Protein AF-A0AA41YPP2-F1 (afdb_monomer)

pLDDT: mean 88.11, std 13.86, range [41.62, 98.31]

Structure (mmCIF, N/CA/C/O backbone):
data_AF-A0AA41YPP2-F1
#
_entry.id   AF-A0AA41YPP2-F1
#
loop_
_atom_site.group_PDB
_atom_site.id
_atom_site.type_symbol
_atom_site.label_atom_id
_atom_site.label_alt_id
_atom_site.label_comp_id
_atom_site.label_asym_id
_atom_site.label_entity_id
_atom_site.label_seq_id
_atom_site.pdbx_PDB_ins_code
_atom_site.Cartn_x
_atom_site.Cartn_y
_atom_site.Cartn_z
_atom_site.occupancy
_atom_site.B_iso_or_equiv
_atom_site.auth_seq_id
_atom_site.auth_comp_id
_atom_site.auth_asym_id
_atom_site.auth_atom_id
_atom_site.pdbx_PDB_model_num
ATOM 1 N N . MET A 1 1 ? -5.753 -12.051 4.904 1.00 88.88 1 MET A N 1
ATOM 2 C CA . MET A 1 1 ? -4.307 -12.370 5.002 1.00 88.88 1 MET A CA 1
ATOM 3 C C . MET A 1 1 ? -3.398 -11.252 4.480 1.00 88.88 1 MET A C 1
ATOM 5 O O . MET A 1 1 ? -2.661 -10.711 5.286 1.00 88.88 1 MET A O 1
ATOM 9 N N . LEU A 1 2 ? -3.425 -10.863 3.193 1.00 94.50 2 LEU A N 1
ATOM 10 C CA . LEU A 1 2 ? -2.488 -9.840 2.672 1.00 94.50 2 LEU A CA 1
ATOM 11 C C . LEU A 1 2 ? -2.642 -8.467 3.344 1.00 94.50 2 LEU A C 1
ATOM 13 O O . LEU A 1 2 ? -1.652 -7.888 3.772 1.00 94.50 2 LEU A O 1
ATOM 17 N N . VAL A 1 3 ? -3.882 -7.999 3.510 1.00 96.06 3 VAL A N 1
ATOM 18 C CA . VAL A 1 3 ? -4.200 -6.743 4.215 1.00 96.06 3 VAL A CA 1
ATOM 19 C C . VAL A 1 3 ? -3.686 -6.763 5.658 1.00 96.06 3 VAL A C 1
ATOM 21 O O . VAL A 1 3 ? -3.074 -5.810 6.120 1.00 96.06 3 VAL A O 1
ATOM 24 N N . GLN A 1 4 ? -3.841 -7.890 6.354 1.00 97.31 4 GLN A N 1
ATOM 25 C CA . GLN A 1 4 ? -3.339 -8.058 7.722 1.00 97.31 4 GLN A CA 1
ATOM 26 C C . GLN A 1 4 ? -1.805 -7.987 7.765 1.00 97.31 4 GLN A C 1
ATOM 28 O O . GLN A 1 4 ? -1.240 -7.348 8.648 1.00 97.31 4 GLN A O 1
ATOM 33 N N . SER A 1 5 ? -1.121 -8.606 6.798 1.00 97.19 5 SER A N 1
ATOM 34 C CA . SER A 1 5 ? 0.338 -8.515 6.672 1.00 97.19 5 SER A CA 1
ATOM 35 C C . SER A 1 5 ? 0.819 -7.114 6.287 1.00 97.19 5 SER A C 1
ATOM 37 O O . SER A 1 5 ? 1.883 -6.710 6.752 1.00 97.19 5 SER A O 1
ATOM 39 N N . PHE A 1 6 ? 0.043 -6.353 5.508 1.00 97.25 6 PHE A N 1
ATOM 40 C CA . PHE A 1 6 ? 0.304 -4.932 5.262 1.00 97.25 6 PHE A CA 1
ATOM 41 C C . PHE A 1 6 ? 0.252 -4.134 6.569 1.00 97.25 6 PHE A C 1
ATOM 43 O O . PHE A 1 6 ? 1.227 -3.470 6.913 1.00 97.25 6 PHE A O 1
ATOM 50 N N . TRP A 1 7 ? -0.819 -4.273 7.356 1.00 97.81 7 TRP A N 1
ATOM 51 C CA . TRP A 1 7 ? -0.939 -3.576 8.640 1.00 97.81 7 TRP A CA 1
ATOM 52 C C . TRP A 1 7 ? 0.197 -3.936 9.605 1.00 97.81 7 TRP A C 1
ATOM 54 O O . TRP A 1 7 ? 0.860 -3.054 10.154 1.00 97.81 7 TRP A O 1
ATOM 64 N N . ARG A 1 8 ? 0.532 -5.225 9.719 1.00 97.31 8 ARG A N 1
ATOM 65 C CA . ARG A 1 8 ? 1.661 -5.700 10.542 1.00 97.31 8 ARG A CA 1
ATOM 66 C C . ARG A 1 8 ? 3.039 -5.243 10.043 1.00 97.31 8 ARG A C 1
ATOM 68 O O . ARG A 1 8 ? 4.026 -5.464 10.736 1.00 97.31 8 ARG A O 1
ATOM 75 N N . GLY A 1 9 ? 3.128 -4.616 8.867 1.00 95.81 9 GLY A N 1
ATOM 76 C CA . GLY A 1 9 ? 4.395 -4.206 8.257 1.00 95.81 9 GLY A CA 1
ATOM 77 C C . GLY A 1 9 ? 5.234 -5.381 7.743 1.00 95.81 9 GLY A C 1
ATOM 78 O O . GLY A 1 9 ? 6.426 -5.229 7.503 1.00 95.81 9 GLY A O 1
ATOM 79 N N . GLU A 1 10 ? 4.628 -6.559 7.586 1.00 96.25 10 GLU A N 1
ATOM 80 C CA . GLU A 1 10 ? 5.281 -7.751 7.035 1.00 96.25 10 GLU A CA 1
ATOM 81 C C . GLU A 1 10 ? 5.316 -7.717 5.503 1.00 96.25 10 GLU A C 1
ATOM 83 O O . GLU A 1 10 ? 6.204 -8.305 4.886 1.00 96.25 10 GLU A O 1
ATOM 88 N N . LEU A 1 11 ? 4.326 -7.057 4.894 1.00 95.50 11 LEU A N 1
ATOM 89 C CA . LEU A 1 11 ? 4.221 -6.851 3.457 1.00 95.50 11 LEU A CA 1
ATOM 90 C C . LEU A 1 11 ? 4.341 -5.359 3.150 1.00 95.50 11 LEU A C 1
ATOM 92 O O . LEU A 1 11 ? 3.479 -4.570 3.533 1.00 95.50 11 LEU A O 1
ATOM 96 N N . VAL A 1 12 ? 5.391 -4.987 2.421 1.00 93.19 12 VAL A N 1
ATOM 97 C CA . VAL A 1 12 ? 5.562 -3.618 1.928 1.00 93.19 12 VAL A CA 1
ATOM 98 C C . VAL A 1 12 ? 4.592 -3.393 0.770 1.00 93.19 12 VAL A C 1
ATOM 100 O O . VAL A 1 12 ? 4.654 -4.087 -0.243 1.00 93.19 12 VAL A O 1
ATOM 103 N N . ALA A 1 13 ? 3.691 -2.430 0.931 1.00 94.25 13 ALA A N 1
ATOM 104 C CA . ALA A 1 13 ? 2.732 -2.018 -0.085 1.00 94.25 13 ALA A CA 1
ATOM 105 C C . ALA A 1 13 ? 2.562 -0.497 -0.057 1.00 94.25 13 ALA A C 1
ATOM 107 O O . ALA A 1 13 ? 2.830 0.140 0.966 1.00 94.25 13 ALA A O 1
ATOM 108 N N . SER A 1 14 ? 2.116 0.082 -1.168 1.00 93.38 14 SER A N 1
ATOM 109 C CA . SER A 1 14 ? 1.969 1.527 -1.303 1.00 93.38 14 SER A CA 1
ATOM 110 C C . SER A 1 14 ? 0.672 1.974 -1.948 1.00 93.38 14 SER A C 1
ATOM 112 O O . SER A 1 14 ? 0.201 1.362 -2.903 1.00 93.38 14 SER A O 1
ATOM 114 N N . LEU A 1 15 ? 0.164 3.114 -1.489 1.00 88.56 15 LEU A N 1
ATOM 115 C CA . LEU A 1 15 ? -0.904 3.854 -2.143 1.00 88.56 15 LEU A CA 1
ATOM 116 C C . LEU A 1 15 ? -0.290 4.746 -3.224 1.00 88.56 15 LEU A C 1
ATOM 118 O O . LEU A 1 15 ? 0.413 5.717 -2.942 1.00 88.56 15 LEU A O 1
ATOM 122 N N . GLY A 1 16 ? -0.516 4.385 -4.486 1.00 83.94 16 GLY A N 1
ATOM 123 C CA . GLY A 1 16 ? 0.082 5.069 -5.632 1.00 83.94 16 GLY A CA 1
ATOM 124 C C . GLY A 1 16 ? 1.528 4.646 -5.915 1.00 83.94 16 GLY A C 1
ATOM 125 O O . GLY A 1 16 ? 1.953 3.544 -5.576 1.00 83.94 16 GLY A O 1
ATOM 126 N N . ASN A 1 17 ? 2.281 5.503 -6.616 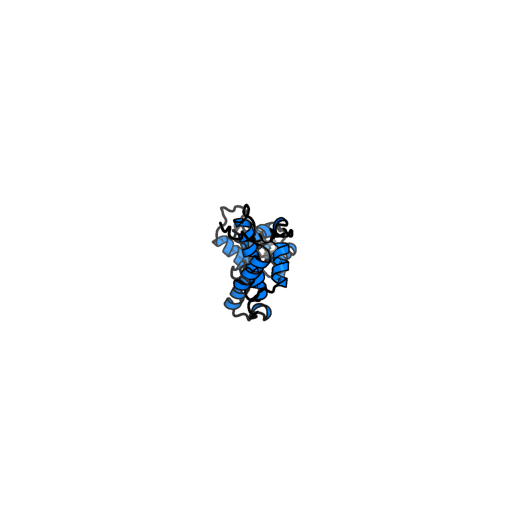1.00 77.31 17 ASN A N 1
ATOM 127 C CA . ASN A 1 17 ? 3.577 5.138 -7.196 1.00 77.31 17 ASN A CA 1
ATOM 128 C C . ASN A 1 17 ? 4.645 4.838 -6.114 1.00 77.31 17 ASN A C 1
ATOM 130 O O . ASN A 1 17 ? 5.079 5.769 -5.429 1.00 77.31 17 ASN A O 1
ATOM 134 N N . PRO A 1 18 ? 5.167 3.595 -6.030 1.00 75.38 18 PRO A N 1
ATOM 135 C CA . PRO A 1 18 ? 6.171 3.199 -5.037 1.00 75.38 18 PRO A CA 1
ATOM 136 C C . PRO A 1 18 ? 7.450 4.051 -5.065 1.00 75.38 18 PRO A C 1
ATOM 138 O O . PRO A 1 18 ? 8.103 4.238 -4.044 1.00 75.38 18 PRO A O 1
ATOM 141 N N . ALA A 1 19 ? 7.817 4.593 -6.233 1.00 68.38 19 ALA A N 1
ATOM 142 C CA . ALA A 1 19 ? 9.072 5.323 -6.427 1.00 68.38 19 ALA A CA 1
ATOM 143 C C . ALA A 1 19 ? 9.085 6.736 -5.816 1.00 68.38 19 ALA A C 1
ATOM 145 O O . ALA A 1 19 ? 10.139 7.368 -5.759 1.00 68.38 19 ALA A O 1
ATOM 146 N N . THR A 1 20 ? 7.930 7.263 -5.402 1.00 66.19 20 THR A N 1
ATOM 147 C CA . THR A 1 20 ? 7.785 8.665 -4.967 1.00 66.19 20 THR A CA 1
ATOM 148 C C . THR A 1 20 ? 7.503 8.824 -3.477 1.00 66.19 20 THR A C 1
ATOM 150 O O . THR A 1 20 ? 7.239 9.930 -3.009 1.00 66.19 20 THR A O 1
ATOM 153 N N . ILE A 1 21 ? 7.545 7.734 -2.718 1.00 72.75 21 ILE A N 1
ATOM 154 C CA . ILE A 1 21 ? 6.958 7.693 -1.385 1.00 72.75 21 ILE A CA 1
ATOM 155 C C . ILE A 1 21 ? 8.006 7.928 -0.301 1.00 72.75 21 ILE A C 1
ATOM 157 O O . ILE A 1 21 ? 9.030 7.255 -0.243 1.00 72.75 21 ILE A O 1
ATOM 161 N N . LYS A 1 22 ? 7.722 8.900 0.574 1.00 74.19 22 LYS A N 1
ATOM 162 C CA . LYS A 1 22 ? 8.556 9.260 1.734 1.00 74.19 22 LYS A CA 1
ATOM 163 C C . LYS A 1 22 ? 7.910 8.943 3.088 1.00 74.19 22 LYS A C 1
ATOM 165 O O . LYS A 1 22 ? 8.609 8.977 4.091 1.00 74.19 22 LYS A O 1
ATOM 170 N N . ALA A 1 23 ? 6.603 8.682 3.121 1.00 84.81 23 ALA A N 1
ATOM 171 C CA . ALA A 1 23 ? 5.832 8.476 4.347 1.00 84.81 23 ALA A CA 1
ATOM 172 C C . ALA A 1 23 ? 5.419 7.007 4.514 1.00 84.81 23 ALA A C 1
ATOM 174 O O . ALA A 1 23 ? 5.242 6.298 3.517 1.00 84.81 23 ALA A O 1
ATOM 175 N N . ASP A 1 24 ? 5.229 6.574 5.765 1.00 92.00 24 ASP A N 1
ATOM 176 C CA . ASP A 1 24 ? 4.677 5.253 6.071 1.00 92.00 24 ASP A CA 1
ATOM 177 C C . ASP A 1 24 ? 3.258 5.151 5.496 1.00 92.00 24 ASP A C 1
ATOM 179 O O . ASP A 1 24 ? 2.367 5.945 5.795 1.00 92.00 24 ASP A O 1
ATOM 183 N N . GLN A 1 25 ? 3.057 4.173 4.620 1.00 94.44 25 GLN A N 1
ATOM 184 C CA . GLN A 1 25 ? 1.816 4.005 3.867 1.00 94.44 25 GLN A CA 1
ATOM 185 C C . GLN A 1 25 ? 0.637 3.614 4.755 1.00 94.44 25 GLN A C 1
ATOM 187 O O . GLN A 1 25 ? -0.513 3.862 4.395 1.00 94.44 25 GLN A O 1
ATOM 192 N N . ARG A 1 26 ? 0.914 3.063 5.940 1.00 96.56 26 ARG A N 1
ATOM 193 C CA . ARG A 1 26 ? -0.110 2.724 6.928 1.00 96.56 26 ARG A CA 1
ATOM 194 C C . ARG A 1 26 ? -0.676 3.972 7.594 1.00 96.56 26 ARG A C 1
ATOM 196 O O . ARG A 1 26 ? -1.875 4.010 7.842 1.00 96.56 26 ARG A O 1
ATOM 203 N N . GLU A 1 27 ? 0.142 5.004 7.815 1.00 96.31 27 GLU A N 1
ATOM 204 C CA . GLU A 1 27 ? -0.345 6.294 8.325 1.00 96.31 27 GLU A CA 1
ATOM 205 C C . GLU A 1 27 ? -1.298 6.953 7.327 1.00 96.31 27 GLU A C 1
ATOM 207 O O . GLU A 1 27 ? -2.380 7.389 7.711 1.00 96.31 27 GLU A O 1
ATOM 212 N N . LEU A 1 28 ? -0.939 6.952 6.037 1.00 94.38 28 LEU A N 1
ATOM 213 C CA . LEU A 1 28 ? -1.812 7.471 4.981 1.00 94.38 28 LEU A CA 1
ATOM 214 C C . LEU A 1 28 ? -3.129 6.690 4.904 1.00 94.38 28 LEU A C 1
ATOM 216 O O . LEU A 1 28 ? -4.195 7.291 4.810 1.00 94.38 28 LEU A O 1
ATOM 220 N N . ALA A 1 29 ? -3.068 5.359 4.976 1.00 96.06 29 ALA A N 1
ATOM 221 C CA . ALA A 1 29 ? -4.262 4.524 4.971 1.00 96.06 29 ALA A CA 1
ATOM 222 C C . ALA A 1 29 ? -5.151 4.784 6.204 1.00 96.06 29 ALA A C 1
ATOM 224 O O . ALA A 1 29 ? -6.368 4.858 6.068 1.00 96.06 29 ALA A O 1
ATOM 225 N N . LEU A 1 30 ? -4.565 4.984 7.389 1.00 96.88 30 LEU A N 1
ATOM 226 C CA . LEU A 1 30 ? -5.291 5.376 8.602 1.00 96.88 30 LEU A CA 1
ATOM 227 C C . LEU A 1 30 ? -5.930 6.771 8.480 1.00 96.88 30 LEU A C 1
ATOM 229 O O . LEU A 1 30 ? -7.059 6.971 8.926 1.00 96.88 30 LEU A O 1
ATOM 233 N N . ASP A 1 31 ? -5.249 7.727 7.847 1.00 95.75 31 ASP A N 1
ATOM 234 C CA . ASP A 1 31 ? -5.793 9.067 7.595 1.00 95.75 31 ASP A CA 1
ATOM 235 C C . ASP A 1 31 ? -6.975 9.044 6.618 1.00 95.75 31 ASP A C 1
ATOM 237 O O . ASP A 1 31 ? -7.936 9.793 6.796 1.00 95.75 31 ASP A O 1
ATOM 241 N N . VAL A 1 32 ? -6.938 8.155 5.623 1.00 94.81 32 VAL A N 1
ATOM 242 C CA . VAL A 1 32 ? -8.076 7.897 4.730 1.00 94.81 32 VAL A CA 1
ATOM 243 C C . VAL A 1 32 ? -9.210 7.201 5.485 1.00 94.81 32 VAL A C 1
ATOM 245 O O . VAL A 1 32 ? -10.360 7.603 5.345 1.00 94.81 32 VAL A O 1
ATOM 248 N N . LEU A 1 33 ? -8.905 6.212 6.334 1.00 95.50 33 LEU A N 1
ATOM 249 C CA . LEU A 1 33 ? -9.910 5.475 7.109 1.00 95.50 33 LEU A CA 1
ATOM 250 C C . LEU A 1 33 ? -10.772 6.407 7.971 1.00 95.50 33 LEU A C 1
ATOM 252 O O . LEU A 1 33 ? -11.983 6.226 8.059 1.00 95.50 33 LEU A O 1
ATOM 256 N N . LYS A 1 34 ? -10.165 7.443 8.560 1.00 94.50 34 LYS A N 1
ATOM 257 C CA . LYS A 1 34 ? -10.866 8.457 9.366 1.00 94.50 34 LYS A CA 1
ATOM 258 C C . LYS A 1 34 ? -11.957 9.222 8.619 1.00 94.50 34 LYS A C 1
ATOM 260 O O . LYS A 1 34 ? -12.807 9.825 9.266 1.00 94.50 34 LYS A O 1
ATOM 265 N N . GLN A 1 35 ? -11.925 9.233 7.289 1.00 94.56 35 GLN A N 1
ATOM 266 C CA . GLN A 1 35 ? -12.931 9.913 6.472 1.00 94.56 35 GLN A CA 1
ATOM 267 C C . GLN A 1 35 ? -14.244 9.119 6.381 1.00 94.56 35 GLN A C 1
ATOM 269 O O . GLN A 1 35 ? -15.229 9.648 5.875 1.00 94.56 35 GLN A O 1
ATOM 274 N N . PHE A 1 36 ? -14.274 7.890 6.911 1.00 92.94 36 PHE A N 1
ATOM 275 C CA . PHE A 1 36 ? -15.433 6.999 6.929 1.00 92.94 36 PHE A CA 1
ATOM 276 C C . PHE A 1 36 ? -15.898 6.750 8.379 1.00 92.94 36 PHE A C 1
ATOM 278 O O . PHE A 1 36 ? -15.589 5.702 8.949 1.00 92.94 36 PHE A O 1
ATOM 285 N N . PRO A 1 37 ? -16.602 7.708 9.017 1.00 87.56 37 PRO A N 1
ATOM 286 C CA . PRO A 1 37 ? -17.026 7.582 10.415 1.00 87.56 37 PRO A CA 1
ATOM 287 C C . PRO A 1 37 ? -18.058 6.463 10.641 1.00 87.56 37 PRO A C 1
ATOM 289 O O . PRO A 1 37 ? -18.082 5.869 11.718 1.00 87.56 37 PRO A O 1
ATOM 292 N N . ASP A 1 38 ? -18.854 6.130 9.623 1.00 88.38 38 ASP A N 1
ATOM 293 C CA . ASP A 1 38 ? -19.930 5.130 9.686 1.00 88.38 38 ASP A CA 1
ATOM 294 C C . ASP A 1 38 ? -19.446 3.738 9.263 1.00 88.38 38 ASP A C 1
ATOM 296 O O . ASP A 1 38 ? -20.032 3.050 8.425 1.00 88.38 38 ASP A O 1
ATOM 300 N N . HIS A 1 39 ? -18.308 3.325 9.810 1.00 91.44 39 HIS A N 1
ATOM 301 C CA . HIS A 1 39 ? -17.695 2.061 9.448 1.00 91.44 39 HIS A CA 1
ATOM 302 C C . HIS A 1 39 ? -18.421 0.881 10.130 1.00 91.44 39 HIS A C 1
ATOM 304 O O . HIS A 1 39 ? -18.615 0.911 11.350 1.00 91.44 39 HIS A O 1
ATOM 310 N N . PRO A 1 40 ? -18.801 -0.185 9.393 1.00 91.00 40 PRO A N 1
ATOM 311 C CA . PRO A 1 40 ? -19.672 -1.230 9.936 1.00 91.00 40 PRO A CA 1
ATOM 312 C C . PRO A 1 40 ? -19.016 -2.037 11.062 1.00 91.00 40 PRO A C 1
ATOM 314 O O . PRO A 1 40 ? -19.680 -2.352 12.043 1.00 91.00 40 PRO A O 1
ATOM 317 N N . GLY A 1 41 ? -17.713 -2.328 10.958 1.00 94.25 41 GLY A N 1
ATOM 318 C CA . GLY A 1 41 ? -16.978 -3.090 11.975 1.00 94.25 41 GLY A CA 1
ATOM 319 C C . GLY A 1 41 ? -15.890 -2.324 12.734 1.00 94.25 41 GLY A C 1
ATOM 320 O O . GLY A 1 41 ? -15.145 -2.942 13.490 1.00 94.25 41 GLY A O 1
ATOM 321 N N . LEU A 1 42 ? -15.755 -1.004 12.550 1.00 96.62 42 LEU A N 1
ATOM 322 C CA . LEU A 1 42 ? -14.686 -0.212 13.182 1.00 96.62 42 LEU A CA 1
ATOM 323 C C . LEU A 1 42 ? -15.222 1.078 13.795 1.00 96.62 42 LEU A C 1
ATOM 325 O O . LEU A 1 42 ? -16.193 1.652 13.312 1.00 96.62 42 LEU A O 1
ATOM 329 N N . VAL A 1 43 ? -14.515 1.580 14.804 1.00 96.50 43 VAL A N 1
ATOM 330 C CA . VAL A 1 43 ? -14.685 2.942 15.319 1.00 96.50 43 VAL A CA 1
ATOM 331 C C . VAL A 1 43 ? -13.316 3.587 15.426 1.00 96.50 43 VAL A C 1
ATOM 333 O O . VAL A 1 43 ? -12.456 3.101 16.161 1.00 96.50 43 VAL A O 1
ATOM 336 N N . VAL A 1 44 ? -13.102 4.689 14.705 1.00 96.81 44 VAL A N 1
ATOM 337 C CA . VAL A 1 44 ? -11.841 5.436 14.768 1.00 96.81 44 VAL A CA 1
ATOM 338 C C . VAL A 1 44 ? -11.995 6.635 15.697 1.00 96.81 44 VAL A C 1
ATOM 340 O O . VAL A 1 44 ? -12.853 7.487 15.478 1.00 96.81 44 VAL A O 1
ATOM 343 N N . VAL A 1 45 ? -11.161 6.717 16.734 1.00 97.12 45 VAL A N 1
ATOM 344 C CA . VAL A 1 45 ? -11.242 7.759 17.770 1.00 97.12 45 VAL A CA 1
ATOM 345 C C . VAL A 1 45 ? -9.923 8.503 17.952 1.00 97.12 45 VAL A C 1
ATOM 347 O O . VAL A 1 45 ? -8.843 7.986 17.683 1.00 97.12 45 VAL A O 1
ATOM 350 N N . GLU A 1 46 ? -10.006 9.734 18.456 1.00 96.81 46 GLU A N 1
ATOM 351 C CA . GLU A 1 46 ? -8.830 10.580 18.718 1.00 96.81 46 GLU A CA 1
ATOM 352 C C . GLU A 1 46 ? -8.041 10.146 19.962 1.00 96.81 46 GLU A C 1
ATOM 354 O O . GLU A 1 46 ? -6.860 10.449 20.090 1.00 96.81 46 GLU A O 1
ATOM 359 N N . SER A 1 47 ? -8.691 9.478 20.915 1.00 96.88 47 SER A N 1
ATOM 360 C CA . SER A 1 47 ? -8.093 9.075 22.187 1.00 96.88 47 SER A CA 1
ATOM 361 C C . SER A 1 47 ? -8.895 7.948 22.827 1.00 96.88 47 SER A C 1
ATOM 363 O O . SER A 1 47 ? -10.084 7.791 22.553 1.00 96.88 47 SER A O 1
ATOM 365 N N . GLN A 1 48 ? -8.272 7.214 23.751 1.00 96.25 48 GLN A N 1
ATOM 366 C CA . GLN A 1 48 ? -8.939 6.159 24.522 1.00 96.25 48 GLN A CA 1
ATOM 367 C C . GLN A 1 48 ? -10.183 6.668 25.267 1.00 96.25 48 GLN A C 1
ATOM 369 O O . GLN A 1 48 ? -11.171 5.956 25.370 1.00 96.25 48 GLN A O 1
ATOM 374 N N . SER A 1 49 ? -10.161 7.911 25.755 1.00 96.44 49 SER A N 1
ATOM 375 C CA . SER A 1 49 ? -11.296 8.527 26.458 1.00 96.44 49 SER A CA 1
ATOM 376 C C . SER A 1 49 ? -12.519 8.793 25.577 1.00 96.44 49 SER A C 1
ATOM 378 O O . SER A 1 49 ? -13.594 9.044 26.108 1.00 96.44 49 SER A O 1
ATOM 380 N N . LYS A 1 50 ? -12.358 8.774 24.248 1.00 96.31 50 LYS A N 1
ATOM 381 C CA . LYS A 1 50 ? -13.456 8.902 23.281 1.00 96.31 50 LYS A CA 1
ATOM 382 C C . LYS A 1 50 ? -13.912 7.552 22.726 1.00 96.31 50 LYS A C 1
ATOM 384 O O . LYS A 1 50 ? -14.829 7.532 21.911 1.00 96.31 50 LYS A O 1
ATOM 389 N N . ALA A 1 51 ? -13.253 6.455 23.102 1.00 95.06 51 ALA A N 1
ATOM 390 C CA . ALA A 1 51 ? -13.684 5.123 22.708 1.00 95.06 51 ALA A CA 1
ATOM 391 C C . ALA A 1 51 ? -15.082 4.843 23.281 1.00 95.06 51 ALA A C 1
ATOM 393 O O . ALA A 1 51 ? -15.348 5.242 24.421 1.00 95.06 51 ALA A O 1
ATOM 394 N N . PRO A 1 52 ? -15.965 4.165 22.528 1.00 94.19 52 PRO A N 1
ATOM 395 C CA . PRO A 1 52 ? -17.205 3.671 23.101 1.00 94.19 52 PRO A CA 1
ATOM 396 C C . PRO A 1 52 ? -16.885 2.755 24.295 1.00 94.19 52 PRO A C 1
ATOM 398 O O . PRO A 1 52 ? -15.846 2.080 24.296 1.00 94.19 52 PRO A O 1
ATOM 401 N N . PRO A 1 53 ? -17.732 2.747 25.335 1.00 93.00 53 PRO A N 1
ATOM 402 C CA . PRO A 1 53 ? -17.563 1.826 26.449 1.00 93.00 53 PRO A CA 1
ATOM 403 C C . PRO A 1 53 ? -17.603 0.381 25.940 1.00 93.00 53 PRO A C 1
ATOM 405 O O . PRO A 1 53 ? -18.392 0.041 25.062 1.00 93.00 53 PRO A O 1
ATOM 408 N N . ALA A 1 54 ? -16.743 -0.474 26.497 1.00 91.25 54 ALA A N 1
ATOM 409 C CA . ALA A 1 54 ? -16.674 -1.881 26.097 1.00 91.25 54 ALA A CA 1
ATOM 410 C C . ALA A 1 54 ? -17.960 -2.651 26.441 1.00 91.25 54 ALA A C 1
ATOM 412 O O . ALA A 1 54 ? -18.311 -3.602 25.750 1.00 91.25 54 ALA A O 1
ATOM 413 N N . ILE A 1 55 ? -18.637 -2.233 27.514 1.00 94.00 55 ILE A N 1
ATOM 414 C CA . ILE A 1 55 ? -19.902 -2.783 27.991 1.00 94.00 55 ILE A CA 1
ATOM 415 C C . ILE A 1 55 ? -20.812 -1.602 28.326 1.00 94.00 55 ILE A C 1
ATOM 417 O O . ILE A 1 55 ? -20.409 -0.676 29.035 1.00 94.00 55 ILE A O 1
ATOM 421 N N . ILE A 1 56 ? -22.023 -1.645 27.796 1.00 93.12 56 ILE A N 1
ATOM 422 C CA . ILE A 1 56 ? -23.142 -0.758 28.079 1.00 93.12 56 ILE A CA 1
ATOM 423 C C . ILE A 1 56 ? -24.134 -1.583 28.892 1.00 93.12 56 ILE A C 1
ATOM 425 O O . ILE A 1 56 ? -24.419 -2.728 28.545 1.00 93.12 56 ILE A O 1
ATOM 429 N N . VAL A 1 57 ? -24.599 -1.008 29.998 1.00 94.75 57 VAL A N 1
ATOM 430 C CA . VAL A 1 57 ? -25.603 -1.617 30.870 1.00 94.75 57 VAL A CA 1
ATOM 431 C C . VAL A 1 57 ? -26.886 -0.818 30.705 1.00 94.75 57 VAL A C 1
ATOM 433 O O . VAL A 1 57 ? -26.877 0.389 30.957 1.00 94.75 57 VAL A O 1
ATOM 436 N N . ASP A 1 58 ? -27.951 -1.474 30.259 1.00 95.00 58 ASP A N 1
ATOM 437 C CA . ASP A 1 58 ? -29.265 -0.849 30.109 1.00 95.00 58 ASP A CA 1
ATOM 438 C C . ASP A 1 58 ? -29.998 -0.768 31.461 1.00 95.00 58 ASP A C 1
ATOM 440 O O . ASP A 1 58 ? -29.600 -1.377 32.459 1.00 95.00 58 ASP A O 1
ATOM 444 N N . ASP A 1 59 ? -31.098 -0.013 31.508 1.00 96.12 59 ASP A N 1
ATOM 445 C CA . ASP A 1 59 ? -31.887 0.209 32.731 1.00 96.12 59 ASP A CA 1
ATOM 446 C C . ASP A 1 59 ? -32.470 -1.088 33.332 1.00 96.12 59 ASP A C 1
ATOM 448 O O . ASP A 1 59 ? -32.791 -1.139 34.521 1.00 96.12 59 ASP A O 1
ATOM 452 N N . ASP A 1 60 ? -32.610 -2.144 32.524 1.00 95.12 60 ASP A N 1
ATOM 453 C CA . ASP A 1 60 ? -33.068 -3.472 32.950 1.00 95.12 60 ASP A CA 1
ATOM 454 C C . ASP A 1 60 ? -31.937 -4.372 33.486 1.00 95.12 60 ASP A C 1
ATOM 456 O O . ASP A 1 60 ? -32.192 -5.498 33.925 1.00 95.12 60 ASP A O 1
ATOM 460 N N . GLY A 1 61 ? -30.698 -3.871 33.484 1.00 95.75 61 GLY A N 1
ATOM 461 C CA . GLY A 1 61 ? -29.499 -4.590 33.900 1.00 95.75 61 GLY A CA 1
ATOM 462 C C . GLY A 1 61 ? -28.905 -5.505 32.828 1.00 95.75 61 GLY A C 1
ATOM 463 O O . GLY A 1 61 ? -27.968 -6.243 33.137 1.00 95.75 61 GLY A O 1
ATOM 464 N N . SER A 1 62 ? -29.424 -5.498 31.596 1.00 94.50 62 SER A N 1
ATOM 465 C CA . SER A 1 62 ? -28.805 -6.224 30.487 1.00 94.50 62 SER A CA 1
ATOM 466 C C . SER A 1 62 ? -27.495 -5.561 30.057 1.00 94.50 62 SER A C 1
ATOM 468 O O . SER A 1 62 ? -27.356 -4.340 30.068 1.00 94.50 62 SER A O 1
ATOM 470 N N . GLU A 1 63 ? -26.512 -6.389 29.707 1.00 96.94 63 GLU A N 1
ATOM 471 C CA . GLU A 1 63 ? -25.185 -5.946 29.288 1.00 96.94 63 GLU A CA 1
ATOM 472 C C . GLU A 1 63 ? -24.977 -6.254 27.804 1.00 96.94 63 GLU A C 1
ATOM 474 O O . GLU A 1 63 ? -25.151 -7.394 27.361 1.00 96.94 63 GLU A O 1
ATOM 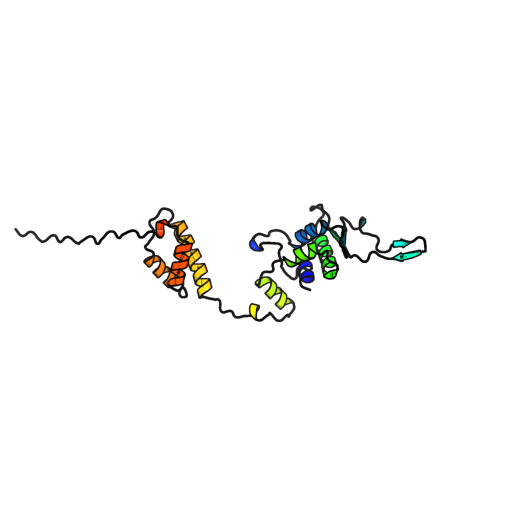479 N N . TRP A 1 64 ? -24.555 -5.256 27.034 1.00 94.31 64 TRP A N 1
ATOM 480 C CA . TRP A 1 64 ? -24.158 -5.430 25.638 1.00 94.31 64 TRP A CA 1
ATOM 481 C C . TRP A 1 64 ? -22.935 -4.570 25.310 1.00 94.31 64 TRP A C 1
ATOM 483 O O . TRP A 1 64 ? -22.682 -3.553 25.943 1.00 94.31 64 TRP A O 1
ATOM 493 N N . GLY A 1 65 ? -22.127 -4.993 24.339 1.00 91.00 65 GLY A N 1
ATOM 494 C CA . GLY A 1 65 ? -20.920 -4.276 23.919 1.00 91.00 65 GLY A CA 1
ATOM 495 C C . GLY A 1 65 ? -20.999 -3.861 22.457 1.00 91.00 65 GLY A C 1
ATOM 496 O O . GLY A 1 65 ? -21.646 -4.535 21.654 1.00 91.00 65 GLY A O 1
ATOM 497 N N . ASP A 1 66 ? -20.321 -2.771 22.101 1.00 90.56 66 ASP A N 1
ATOM 498 C CA . ASP A 1 66 ? -20.110 -2.416 20.697 1.00 90.56 66 ASP A CA 1
ATOM 499 C C . ASP A 1 66 ? -19.155 -3.448 20.065 1.00 90.56 66 ASP A C 1
ATOM 501 O O . ASP A 1 66 ? -18.008 -3.559 20.506 1.00 90.56 66 ASP A O 1
ATOM 505 N N . PRO A 1 67 ? -19.589 -4.233 19.060 1.00 91.69 67 PRO A N 1
ATOM 506 C CA . PRO A 1 67 ? -18.755 -5.285 18.482 1.00 91.69 67 PRO A CA 1
ATOM 507 C C . PRO A 1 67 ? -17.616 -4.733 17.613 1.00 91.69 67 PRO A C 1
ATOM 509 O O . PRO A 1 67 ? -16.750 -5.493 17.178 1.00 91.69 67 PRO A O 1
ATOM 512 N N . ARG A 1 68 ? -17.621 -3.429 17.313 1.00 95.12 68 ARG A N 1
ATOM 513 C CA . ARG A 1 68 ? -16.661 -2.803 16.406 1.00 95.12 68 ARG A CA 1
ATOM 514 C C . ARG A 1 68 ? -15.283 -2.688 17.047 1.00 95.12 68 ARG A C 1
ATOM 516 O O . ARG A 1 68 ? -15.137 -2.316 18.210 1.00 95.12 68 ARG A O 1
ATOM 523 N N . ALA A 1 69 ? -14.236 -2.917 16.258 1.00 96.19 69 ALA A N 1
ATOM 524 C CA . ALA A 1 69 ? -12.877 -2.728 16.745 1.00 96.19 69 ALA A CA 1
ATOM 525 C C . ALA A 1 69 ? -12.550 -1.232 16.884 1.00 96.19 69 ALA A C 1
ATOM 527 O O . ALA A 1 69 ? -12.732 -0.439 15.955 1.00 96.19 69 ALA A O 1
ATOM 528 N N . VAL A 1 70 ? -12.019 -0.850 18.046 1.00 97.25 70 VAL A N 1
ATOM 529 C CA . VAL A 1 70 ? -11.619 0.531 18.331 1.00 97.25 70 VAL A CA 1
ATOM 530 C C . VAL A 1 70 ? -10.208 0.790 17.806 1.00 97.25 70 VAL A C 1
ATOM 532 O O . VAL A 1 70 ? -9.238 0.145 18.215 1.00 97.25 70 VAL A O 1
ATOM 535 N N . ILE A 1 71 ? -10.080 1.779 16.925 1.00 97.88 71 ILE A N 1
ATOM 536 C CA . ILE A 1 71 ? -8.813 2.235 16.353 1.00 97.88 71 ILE A CA 1
ATOM 537 C C . ILE A 1 71 ? -8.523 3.642 16.873 1.00 97.88 71 ILE A C 1
ATOM 539 O O . ILE A 1 71 ? -9.257 4.585 16.590 1.00 97.88 71 ILE A O 1
ATOM 543 N N . ILE A 1 72 ? -7.440 3.813 17.628 1.00 97.88 72 ILE A N 1
ATOM 544 C CA . ILE A 1 72 ? -7.050 5.131 18.142 1.00 97.88 72 ILE A CA 1
ATOM 545 C C . ILE A 1 72 ? -6.078 5.770 17.154 1.00 97.88 72 ILE A C 1
ATOM 547 O O . ILE A 1 72 ? -4.935 5.329 17.032 1.00 97.88 72 ILE A O 1
ATOM 551 N N . TRP A 1 73 ? -6.526 6.812 16.452 1.00 97.69 73 TRP A N 1
ATOM 552 C CA . TRP A 1 73 ? -5.710 7.532 15.475 1.00 97.69 73 TRP A CA 1
ATOM 553 C C . TRP A 1 73 ? -5.963 9.053 15.519 1.00 97.69 73 TRP A C 1
ATOM 555 O O . TRP A 1 73 ? -6.880 9.564 14.862 1.00 97.69 73 TRP A O 1
ATOM 565 N N . PRO A 1 74 ? -5.158 9.814 16.286 1.00 97.25 74 PRO A N 1
ATOM 566 C CA . PRO A 1 74 ? -5.313 11.255 16.442 1.00 97.25 74 PRO A CA 1
ATOM 567 C C . PRO A 1 74 ? -5.101 12.031 15.138 1.00 97.25 74 PRO A C 1
ATOM 569 O O . PRO A 1 74 ? -4.271 11.669 14.301 1.00 97.25 74 PRO A O 1
ATOM 572 N N . ALA A 1 75 ? -5.817 13.139 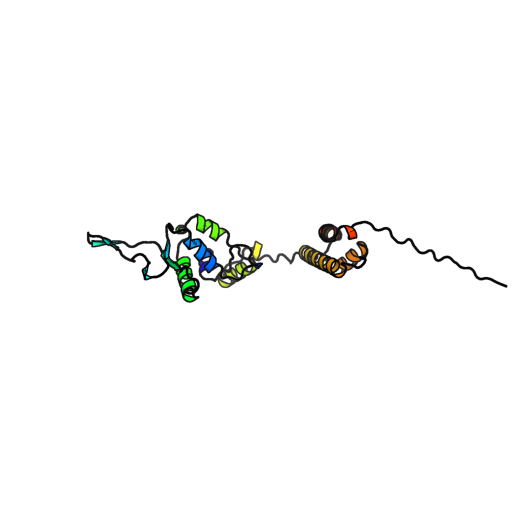14.958 1.00 95.44 75 ALA A N 1
ATOM 573 C CA . ALA A 1 75 ? -5.623 14.071 13.846 1.00 95.44 75 ALA A CA 1
ATOM 574 C C . ALA A 1 75 ? -4.333 14.893 14.006 1.00 95.44 75 ALA A C 1
ATOM 576 O O . ALA A 1 75 ? -3.683 15.206 13.012 1.00 95.44 75 ALA A O 1
ATOM 577 N N . ASP A 1 76 ? -3.936 15.212 15.242 1.00 96.25 76 ASP A N 1
ATOM 578 C CA . ASP A 1 76 ? -2.698 15.949 15.501 1.00 96.25 76 ASP A CA 1
ATOM 579 C C . ASP A 1 76 ? -1.470 15.052 15.301 1.00 96.25 76 ASP A C 1
ATOM 581 O O . ASP A 1 76 ? -1.161 14.185 16.126 1.00 96.25 76 ASP A O 1
ATOM 585 N N . THR A 1 77 ? -0.720 15.309 14.228 1.00 95.38 77 THR A N 1
ATOM 586 C CA . THR A 1 77 ? 0.495 14.569 13.878 1.00 95.38 77 THR A CA 1
ATOM 587 C C . THR A 1 77 ? 1.583 14.647 14.945 1.00 95.38 77 THR A C 1
ATOM 589 O O . THR A 1 77 ? 2.437 13.770 14.986 1.00 95.38 77 THR A O 1
ATOM 592 N N . LYS A 1 78 ? 1.568 15.655 15.829 1.00 96.50 78 LYS A N 1
ATOM 593 C CA . LYS A 1 78 ? 2.543 15.770 16.930 1.00 96.50 78 LYS A CA 1
ATOM 594 C C . LYS A 1 78 ? 2.309 14.749 18.038 1.00 96.50 78 LYS A C 1
ATOM 596 O O . LYS A 1 78 ? 3.241 14.404 18.756 1.00 96.50 78 LYS A O 1
ATOM 601 N N . THR A 1 79 ? 1.069 14.287 18.186 1.00 95.94 79 THR A N 1
ATOM 602 C CA . THR A 1 79 ? 0.702 13.255 19.169 1.00 95.94 79 THR A CA 1
ATOM 603 C C . THR A 1 79 ? 0.922 11.842 18.633 1.00 95.94 79 THR A C 1
ATOM 605 O O . THR A 1 79 ? 1.030 10.891 19.411 1.00 95.94 79 THR A O 1
ATOM 608 N N . ARG A 1 80 ? 1.032 11.698 17.305 1.00 96.38 80 ARG A N 1
ATOM 609 C CA . ARG A 1 80 ? 1.326 10.424 16.648 1.00 96.38 80 ARG A CA 1
ATOM 610 C C . ARG A 1 80 ? 2.756 10.002 16.948 1.00 96.38 80 ARG A C 1
ATOM 612 O O . ARG A 1 80 ? 3.691 10.798 16.930 1.00 96.38 80 ARG A O 1
ATOM 619 N N . ASN A 1 81 ? 2.921 8.718 17.216 1.00 96.44 81 ASN A N 1
ATOM 620 C CA . ASN A 1 81 ? 4.220 8.100 17.415 1.00 96.44 81 ASN A CA 1
ATOM 621 C C . ASN A 1 81 ? 4.168 6.635 16.969 1.00 96.44 81 ASN A C 1
ATOM 623 O O . ASN A 1 81 ? 3.093 6.075 16.737 1.00 96.44 81 ASN A O 1
ATOM 627 N N . GLY A 1 82 ? 5.338 6.002 16.880 1.00 96.00 82 GLY A N 1
ATOM 628 C CA . GLY A 1 82 ? 5.450 4.625 16.398 1.00 96.00 82 GLY A CA 1
ATOM 629 C C . GLY A 1 82 ? 4.683 3.597 17.238 1.00 96.00 82 GLY A C 1
ATOM 630 O O . GLY A 1 82 ? 4.204 2.615 16.681 1.00 96.00 82 GLY A O 1
ATOM 631 N N . SER A 1 83 ? 4.513 3.820 18.548 1.00 97.25 83 SER A N 1
ATOM 632 C CA . SER A 1 83 ? 3.729 2.915 19.401 1.00 97.25 83 SER A CA 1
ATOM 633 C C . SER A 1 83 ? 2.246 2.974 19.055 1.00 97.25 83 SER A C 1
ATOM 635 O O . SER A 1 83 ? 1.597 1.937 18.955 1.00 97.25 83 SER A O 1
ATOM 637 N N . LEU A 1 84 ? 1.722 4.181 18.841 1.00 97.44 84 LEU A N 1
ATOM 638 C CA . LEU A 1 84 ? 0.326 4.388 18.477 1.00 97.44 84 LEU A CA 1
ATOM 639 C C . LEU A 1 84 ? 0.022 3.828 17.086 1.00 97.44 84 LEU A C 1
ATOM 641 O O . LEU A 1 84 ? -0.969 3.125 16.912 1.00 97.44 84 LEU A O 1
ATOM 645 N N . LEU A 1 85 ? 0.916 4.067 16.120 1.00 97.62 85 LEU A N 1
ATOM 646 C CA . LEU A 1 85 ? 0.812 3.476 14.785 1.00 97.62 85 LEU A CA 1
ATOM 647 C C . LEU A 1 85 ? 0.811 1.949 14.859 1.00 97.62 85 LEU A C 1
ATOM 649 O O . LEU A 1 85 ? -0.041 1.305 14.250 1.00 97.62 85 LEU A O 1
ATOM 653 N N . LYS A 1 86 ? 1.742 1.369 15.626 1.00 97.75 86 LYS A N 1
ATOM 654 C CA . LYS A 1 86 ? 1.832 -0.079 15.814 1.00 97.75 86 LYS A CA 1
ATOM 655 C C . LYS A 1 86 ? 0.536 -0.644 16.399 1.00 97.75 86 LYS A C 1
ATOM 657 O O . LYS A 1 86 ? 0.000 -1.583 15.825 1.00 97.75 86 LYS A O 1
ATOM 662 N N . GLN A 1 87 ? 0.011 -0.048 17.469 1.00 98.00 87 GLN A N 1
ATOM 663 C CA . GLN A 1 87 ? -1.230 -0.494 18.106 1.00 98.00 87 GLN A CA 1
ATOM 664 C C . GLN A 1 87 ? -2.437 -0.382 17.163 1.00 98.00 87 GLN A C 1
ATOM 666 O O . GLN A 1 87 ? -3.203 -1.333 17.025 1.00 98.00 87 GLN A O 1
ATOM 671 N N . ALA A 1 88 ? -2.594 0.751 16.471 1.00 98.06 88 ALA A N 1
ATOM 672 C CA . ALA A 1 88 ? -3.669 0.940 15.498 1.00 98.06 88 ALA A CA 1
ATOM 673 C C . ALA A 1 88 ? -3.598 -0.111 14.376 1.00 98.06 88 ALA A C 1
ATOM 675 O O . ALA A 1 88 ? -4.608 -0.713 14.014 1.00 98.06 88 ALA A O 1
ATOM 676 N N . CYS A 1 89 ? -2.394 -0.383 13.872 1.00 98.31 89 CYS A N 1
ATOM 677 C CA . CYS A 1 89 ? -2.161 -1.411 12.865 1.00 98.31 89 CYS A CA 1
ATOM 678 C C . CYS A 1 89 ? 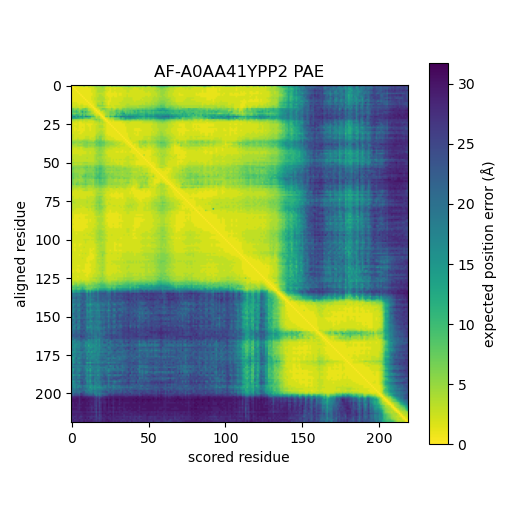-2.414 -2.833 13.387 1.00 98.31 89 CYS A C 1
ATOM 680 O O . CYS A 1 89 ? -2.926 -3.664 12.645 1.00 98.31 89 CYS A O 1
ATOM 682 N N . GLU A 1 90 ? -2.062 -3.140 14.636 1.00 98.06 90 GLU A N 1
ATOM 683 C CA . GLU A 1 90 ? -2.342 -4.443 15.251 1.00 98.06 90 GLU A CA 1
ATOM 684 C C . GLU A 1 90 ? -3.848 -4.687 15.369 1.00 98.06 90 GLU A C 1
ATOM 686 O O . GLU A 1 90 ? -4.317 -5.753 14.963 1.00 98.06 90 GLU A O 1
ATOM 691 N N . ASN A 1 91 ? -4.607 -3.682 15.817 1.00 97.38 91 ASN A N 1
ATOM 692 C CA . ASN A 1 91 ? -6.066 -3.754 15.876 1.00 97.38 91 ASN A CA 1
ATOM 693 C C . ASN A 1 91 ? -6.665 -3.936 14.474 1.00 97.38 91 ASN A C 1
ATOM 695 O O . ASN A 1 91 ? -7.482 -4.828 14.268 1.00 97.38 91 ASN A O 1
ATOM 699 N N . LEU A 1 92 ? -6.207 -3.166 13.481 1.00 97.88 92 LEU A N 1
ATOM 700 C CA . LEU A 1 92 ? -6.649 -3.327 12.091 1.00 97.88 92 LEU A CA 1
ATOM 701 C C . LEU A 1 92 ? -6.286 -4.697 11.509 1.00 97.88 92 LEU A C 1
ATOM 703 O O . LEU A 1 92 ? -7.062 -5.277 10.760 1.00 97.88 92 LEU A O 1
ATOM 707 N N . ALA A 1 93 ? -5.130 -5.258 11.857 1.00 97.62 93 ALA A N 1
ATOM 708 C CA . ALA A 1 93 ? -4.733 -6.584 11.398 1.00 97.62 93 ALA A CA 1
ATOM 709 C C . ALA A 1 93 ? -5.580 -7.721 12.001 1.00 97.62 93 ALA A C 1
ATOM 711 O O . ALA A 1 93 ? -5.502 -8.849 11.504 1.00 97.62 93 ALA A O 1
ATOM 712 N N . ALA A 1 94 ? -6.331 -7.458 13.073 1.00 96.69 94 ALA A N 1
ATOM 713 C CA . ALA A 1 94 ? -7.241 -8.415 13.699 1.00 96.69 94 ALA A CA 1
ATOM 714 C C . ALA A 1 94 ? -8.662 -8.377 13.109 1.00 96.69 94 ALA A C 1
ATOM 716 O O . ALA A 1 94 ? -9.424 -9.314 13.324 1.00 96.69 94 ALA A O 1
ATOM 717 N N . VAL A 1 95 ? -9.000 -7.329 12.356 1.00 96.69 95 VAL A N 1
ATOM 718 C CA . VAL A 1 95 ? -10.336 -7.102 11.788 1.00 96.69 95 VAL A CA 1
ATOM 719 C C . VAL A 1 95 ? -10.546 -7.971 10.545 1.00 96.69 95 VAL A C 1
ATOM 721 O O . VAL A 1 95 ? -9.606 -8.185 9.762 1.00 96.69 95 VAL A O 1
ATOM 724 N N . ASP A 1 96 ? -11.760 -8.503 10.364 1.00 95.50 96 ASP A N 1
ATOM 725 C CA . ASP A 1 96 ? -12.086 -9.296 9.179 1.00 95.50 96 ASP A CA 1
ATOM 726 C C . ASP A 1 96 ? -12.176 -8.399 7.937 1.00 95.50 96 ASP A C 1
ATOM 728 O O . ASP A 1 96 ? -12.478 -7.210 8.006 1.00 95.50 96 ASP A O 1
ATOM 732 N N . TRP A 1 97 ? -11.927 -8.964 6.757 1.00 95.19 97 TRP A N 1
ATOM 733 C CA . TRP A 1 97 ? -12.094 -8.213 5.517 1.00 95.19 97 TRP A CA 1
ATOM 734 C C . TRP A 1 97 ? -13.523 -7.673 5.358 1.00 95.19 97 TRP A C 1
ATOM 736 O O . TRP A 1 97 ? -13.696 -6.562 4.860 1.00 95.19 97 TRP A O 1
ATOM 746 N N . CYS A 1 98 ? -14.538 -8.429 5.783 1.00 95.31 98 CYS A N 1
ATOM 747 C CA . CYS A 1 98 ? -15.945 -8.058 5.617 1.00 95.31 98 CYS A CA 1
ATOM 748 C C . CYS A 1 98 ? -16.342 -6.834 6.450 1.00 95.31 98 CYS A C 1
ATOM 750 O O . CYS A 1 98 ? -17.211 -6.077 6.021 1.00 95.31 98 CYS A O 1
ATOM 752 N N . ASP A 1 99 ? -15.647 -6.612 7.564 1.00 95.56 99 ASP A N 1
ATOM 753 C CA . ASP A 1 99 ? -15.896 -5.531 8.516 1.00 95.56 99 ASP A CA 1
ATOM 754 C C . ASP A 1 99 ? -15.450 -4.160 8.000 1.00 95.56 99 ASP A C 1
ATOM 756 O O . ASP A 1 99 ? -15.853 -3.140 8.561 1.00 95.56 99 ASP A O 1
ATOM 760 N N . TYR A 1 100 ? -14.636 -4.127 6.934 1.00 95.31 100 TYR A N 1
ATOM 761 C CA . TYR A 1 100 ? -14.230 -2.899 6.255 1.00 95.31 100 TYR A CA 1
ATOM 762 C C . TYR A 1 100 ? -15.385 -2.218 5.510 1.00 95.31 100 TYR A C 1
ATOM 764 O O . TYR A 1 100 ? -16.173 -2.883 4.841 1.00 95.31 100 TYR A O 1
ATOM 772 N N . HIS A 1 101 ? -15.458 -0.886 5.568 1.00 95.81 101 HIS A N 1
ATOM 773 C CA . HIS A 1 101 ? -16.340 -0.102 4.702 1.00 95.81 101 HIS A CA 1
ATOM 774 C C . HIS A 1 101 ? -15.957 -0.327 3.231 1.00 95.81 101 HIS A C 1
ATOM 776 O O . HIS A 1 101 ? -14.769 -0.384 2.902 1.00 95.81 101 HIS A O 1
ATOM 782 N N . ASP A 1 102 ? -16.936 -0.436 2.334 1.00 95.50 102 ASP A N 1
ATOM 783 C CA . ASP A 1 102 ? -16.690 -0.854 0.948 1.00 95.50 102 ASP A CA 1
ATOM 784 C C . ASP A 1 102 ? -15.787 0.115 0.174 1.00 95.50 102 ASP A C 1
ATOM 786 O O . ASP A 1 102 ? -14.845 -0.321 -0.487 1.00 95.50 102 ASP A O 1
ATOM 790 N N . ASP A 1 103 ? -15.961 1.426 0.345 1.00 94.75 103 ASP A N 1
ATOM 791 C CA . ASP A 1 103 ? -15.060 2.416 -0.268 1.00 94.75 103 ASP A CA 1
ATOM 792 C C . ASP A 1 103 ? -13.614 2.290 0.237 1.00 94.75 103 ASP A C 1
ATOM 794 O O . ASP A 1 103 ? -12.650 2.459 -0.514 1.00 94.75 103 ASP A O 1
ATOM 798 N N . PHE A 1 104 ? -13.438 1.926 1.508 1.00 95.56 104 PHE A N 1
ATOM 799 C CA . PHE A 1 104 ? -12.113 1.700 2.069 1.00 95.56 104 PHE A CA 1
ATOM 800 C C . PHE A 1 104 ? -11.493 0.402 1.539 1.00 95.56 104 PHE A C 1
ATOM 802 O O . PHE A 1 104 ? -10.292 0.360 1.264 1.00 95.56 104 PHE A O 1
ATOM 809 N N . LYS A 1 105 ? -12.306 -0.643 1.318 1.00 95.56 105 LYS A N 1
A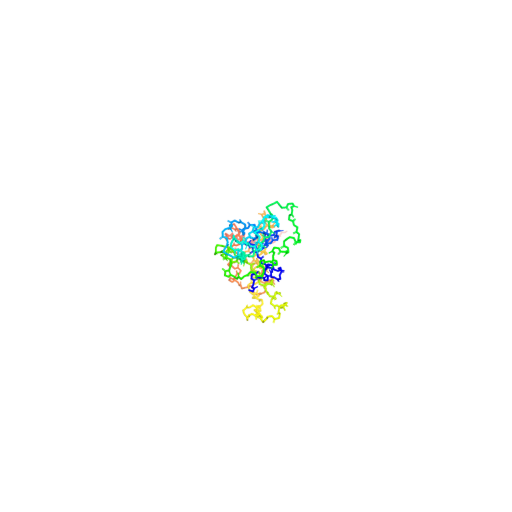TOM 810 C CA . LYS A 1 105 ? -11.869 -1.875 0.643 1.00 95.56 105 LYS A CA 1
ATOM 811 C C . LYS A 1 105 ? -11.350 -1.585 -0.763 1.00 95.56 105 LYS A C 1
ATOM 813 O O . LYS A 1 105 ? -10.328 -2.157 -1.141 1.00 95.56 105 LYS A O 1
ATOM 818 N N . VAL A 1 106 ? -12.012 -0.700 -1.517 1.00 95.19 106 VAL A N 1
ATOM 819 C CA . VAL A 1 106 ? -11.544 -0.279 -2.850 1.00 95.19 106 VAL A CA 1
ATOM 820 C C . VAL A 1 106 ? -10.144 0.314 -2.741 1.00 95.19 106 VAL A C 1
ATOM 822 O O . VAL A 1 106 ? -9.230 -0.181 -3.397 1.00 95.19 106 VAL A O 1
ATOM 825 N N . MET A 1 107 ? -9.932 1.269 -1.836 1.00 94.69 107 MET A N 1
ATOM 826 C CA . MET A 1 107 ? -8.610 1.858 -1.611 1.00 94.69 107 MET A CA 1
ATOM 827 C C . MET A 1 107 ? -7.557 0.804 -1.220 1.00 94.69 107 MET A C 1
ATOM 829 O O . MET A 1 107 ? -6.473 0.765 -1.803 1.00 94.69 107 MET A O 1
ATOM 833 N N . LEU A 1 108 ? -7.875 -0.109 -0.294 1.00 95.19 108 LEU A N 1
ATOM 834 C CA . LEU A 1 108 ? -6.957 -1.189 0.089 1.00 95.19 108 LEU A CA 1
ATOM 835 C C . LEU A 1 108 ? -6.646 -2.144 -1.073 1.00 95.19 108 LEU A C 1
ATOM 837 O O . LEU A 1 108 ? -5.547 -2.695 -1.136 1.00 95.19 108 LEU A O 1
ATOM 841 N N . SER A 1 109 ? -7.587 -2.346 -1.996 1.00 94.25 109 SER A N 1
ATOM 842 C CA . SER A 1 109 ? -7.376 -3.165 -3.195 1.00 94.25 109 SER A CA 1
ATOM 843 C C . SER A 1 109 ? -6.452 -2.503 -4.224 1.00 94.25 109 SER A C 1
ATOM 845 O O . SER A 1 109 ? -5.846 -3.201 -5.037 1.00 94.25 109 SER A O 1
ATOM 847 N N . GLU A 1 110 ? -6.288 -1.178 -4.154 1.00 93.88 110 GLU A N 1
ATOM 848 C CA . GLU A 1 110 ? -5.371 -0.403 -4.996 1.00 93.88 110 GLU A CA 1
ATOM 849 C C . GLU A 1 110 ? -3.935 -0.355 -4.453 1.00 93.88 110 GLU A C 1
ATOM 851 O O . GLU A 1 110 ? -3.048 0.216 -5.097 1.00 93.88 110 GLU A O 1
ATOM 856 N N . LEU A 1 111 ? -3.672 -0.973 -3.295 1.00 93.88 111 LEU A N 1
ATOM 857 C CA . LEU A 1 111 ? -2.321 -1.099 -2.760 1.00 93.88 111 LEU A CA 1
ATOM 858 C C . LEU A 1 111 ? -1.402 -1.794 -3.774 1.00 93.88 111 LEU A C 1
ATOM 860 O O . LEU A 1 111 ? -1.566 -2.966 -4.121 1.00 93.88 111 LEU A O 1
ATOM 864 N N . LEU A 1 112 ? -0.380 -1.067 -4.216 1.00 93.06 112 LEU A N 1
ATOM 865 C CA . LEU A 1 112 ? 0.636 -1.580 -5.117 1.00 93.06 112 LEU A CA 1
ATOM 866 C C . LEU A 1 112 ? 1.720 -2.291 -4.319 1.00 93.06 112 LEU A C 1
ATOM 868 O O . LEU A 1 112 ? 2.320 -1.732 -3.403 1.00 93.06 112 LEU A O 1
ATOM 872 N N . VAL A 1 113 ? 2.006 -3.525 -4.718 1.00 91.38 113 VAL A N 1
ATOM 873 C CA . VAL A 1 113 ? 3.084 -4.329 -4.150 1.00 91.38 113 VAL A CA 1
ATOM 874 C C . VAL A 1 113 ? 4.107 -4.599 -5.239 1.00 91.38 113 VAL A C 1
ATOM 876 O O . VAL A 1 113 ? 3.786 -5.168 -6.288 1.00 91.38 113 VAL A O 1
ATOM 879 N N . LEU A 1 114 ? 5.361 -4.207 -5.008 1.00 89.19 114 LEU A N 1
ATOM 880 C CA . LEU A 1 114 ? 6.429 -4.543 -5.940 1.00 89.19 114 LEU A CA 1
ATOM 881 C C . LEU A 1 114 ? 6.683 -6.050 -5.916 1.00 89.19 114 LEU A C 1
ATOM 883 O O . LEU A 1 114 ? 6.637 -6.709 -4.878 1.00 89.19 114 LEU A O 1
ATOM 887 N N . ARG A 1 115 ? 7.038 -6.600 -7.081 1.00 88.50 115 ARG A N 1
ATOM 888 C CA . ARG A 1 115 ? 7.348 -8.030 -7.213 1.00 88.50 115 ARG A CA 1
ATOM 889 C C . ARG A 1 115 ? 8.413 -8.490 -6.210 1.00 88.50 115 ARG A C 1
ATOM 891 O O . ARG A 1 115 ? 8.277 -9.578 -5.660 1.00 88.50 115 ARG A O 1
ATOM 898 N N . ALA A 1 116 ? 9.463 -7.694 -6.004 1.00 85.50 116 ALA A N 1
ATOM 899 C CA . ALA A 1 116 ? 10.551 -8.035 -5.088 1.00 85.50 116 ALA A CA 1
ATOM 900 C C . ALA A 1 116 ? 10.063 -8.135 -3.632 1.00 85.50 116 ALA A C 1
ATOM 902 O O . ALA A 1 116 ? 10.378 -9.112 -2.954 1.00 85.50 116 ALA A O 1
ATOM 903 N N . ASP A 1 117 ? 9.228 -7.190 -3.196 1.00 89.25 117 ASP A N 1
ATOM 904 C CA . ASP A 1 117 ? 8.681 -7.153 -1.837 1.00 89.25 117 ASP A CA 1
ATOM 905 C C . ASP A 1 117 ? 7.721 -8.317 -1.586 1.00 89.25 117 ASP A C 1
ATOM 907 O O . ASP A 1 117 ? 7.830 -9.014 -0.576 1.00 89.25 117 ASP A O 1
ATOM 911 N N . PHE A 1 118 ? 6.842 -8.616 -2.548 1.00 92.38 118 PHE A N 1
ATOM 912 C CA . PHE A 1 118 ? 5.954 -9.772 -2.433 1.00 92.38 118 PHE A CA 1
ATOM 913 C C . PHE A 1 118 ? 6.732 -11.097 -2.398 1.00 92.38 118 PHE A C 1
ATOM 915 O O . PHE A 1 118 ? 6.403 -12.003 -1.631 1.00 92.38 118 PHE A O 1
ATOM 922 N N . GLN A 1 119 ? 7.799 -11.222 -3.198 1.00 90.38 119 GLN A N 1
ATOM 923 C CA . GLN A 1 119 ? 8.664 -12.403 -3.163 1.00 90.38 119 GLN A CA 1
ATOM 924 C C . GLN A 1 119 ? 9.355 -12.569 -1.806 1.00 90.38 119 GLN A C 1
ATOM 926 O O . GLN A 1 119 ? 9.425 -13.690 -1.295 1.00 90.38 119 GLN A O 1
ATOM 931 N N . ALA A 1 120 ? 9.865 -11.476 -1.233 1.00 87.19 120 ALA A N 1
ATOM 932 C CA . ALA A 1 120 ? 10.476 -11.477 0.091 1.00 87.19 120 ALA A CA 1
ATOM 933 C C . ALA A 1 120 ? 9.464 -11.910 1.163 1.00 87.19 120 ALA A C 1
ATOM 935 O O . ALA A 1 120 ? 9.758 -12.816 1.944 1.00 87.19 120 ALA A O 1
ATOM 936 N N . PHE A 1 121 ? 8.250 -11.353 1.124 1.00 93.88 121 PHE A N 1
ATOM 937 C CA . PHE A 1 121 ? 7.151 -11.733 2.009 1.00 93.88 121 PHE A CA 1
ATOM 938 C C . PHE A 1 121 ? 6.819 -13.232 1.924 1.00 93.88 121 PHE A C 1
ATOM 940 O O . PHE A 1 121 ? 6.807 -13.924 2.943 1.00 93.88 121 PHE A O 1
ATOM 947 N N . CYS A 1 122 ? 6.616 -13.775 0.718 1.00 93.44 122 CYS A N 1
ATOM 948 C CA . CYS A 1 122 ? 6.328 -15.201 0.548 1.00 93.44 122 CYS A CA 1
ATOM 949 C C . CYS A 1 122 ? 7.441 -16.097 1.095 1.00 93.44 122 CYS A C 1
ATOM 951 O O . CYS A 1 122 ? 7.144 -17.086 1.760 1.00 93.44 122 CYS A O 1
ATOM 953 N N . ARG A 1 123 ? 8.712 -15.752 0.850 1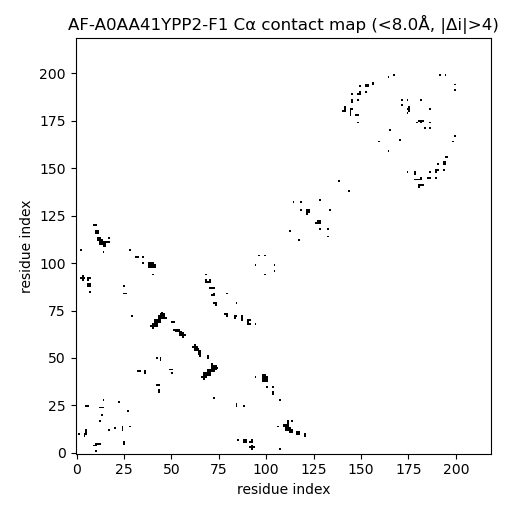.00 91.19 123 ARG A N 1
ATOM 954 C CA . ARG A 1 123 ? 9.856 -16.507 1.386 1.00 91.19 123 ARG A CA 1
ATOM 955 C C . ARG A 1 123 ? 9.871 -16.485 2.912 1.00 91.19 123 ARG A C 1
ATOM 957 O O . ARG A 1 123 ? 10.030 -17.539 3.516 1.00 91.19 123 ARG A O 1
ATOM 964 N N . ALA A 1 124 ? 9.647 -15.320 3.522 1.00 91.94 124 ALA A N 1
ATOM 965 C CA . ALA A 1 124 ? 9.597 -15.173 4.976 1.00 91.94 124 ALA A CA 1
ATOM 966 C C . ALA A 1 124 ? 8.462 -15.993 5.616 1.00 91.94 124 ALA A C 1
ATOM 968 O O . ALA A 1 124 ? 8.622 -16.511 6.717 1.00 91.94 124 ALA A O 1
ATOM 969 N N . LYS A 1 125 ? 7.331 -16.153 4.918 1.00 95.38 125 LYS A N 1
ATOM 970 C CA . LYS A 1 125 ? 6.193 -16.968 5.372 1.00 95.38 125 LYS A CA 1
ATOM 971 C C . LYS A 1 125 ? 6.273 -18.448 4.969 1.00 95.38 125 LYS A C 1
ATOM 973 O O . LYS A 1 125 ? 5.374 -19.210 5.307 1.00 95.38 125 LYS A O 1
ATOM 978 N N . GLY A 1 126 ? 7.311 -18.865 4.238 1.00 92.81 126 GLY A N 1
ATOM 979 C CA . GLY A 1 126 ? 7.426 -20.233 3.717 1.00 92.81 126 GLY A CA 1
ATOM 980 C C . GLY A 1 126 ? 6.403 -20.573 2.624 1.00 92.81 126 GLY A C 1
ATOM 981 O O . GLY A 1 126 ? 6.167 -21.744 2.332 1.00 92.81 126 GLY A O 1
ATOM 982 N N . TYR A 1 127 ? 5.782 -19.568 2.007 1.00 93.31 127 TYR A N 1
ATOM 983 C CA . TYR A 1 127 ? 4.830 -19.768 0.920 1.00 93.31 127 TYR A CA 1
ATOM 984 C C . TYR A 1 127 ? 5.551 -20.102 -0.383 1.00 93.31 127 TYR A C 1
ATOM 986 O O . TYR A 1 127 ? 6.567 -19.499 -0.741 1.00 93.31 127 TYR A O 1
ATOM 994 N N . ARG A 1 128 ? 4.979 -21.033 -1.150 1.00 90.00 128 ARG A N 1
ATOM 995 C CA . ARG A 1 128 ? 5.461 -21.322 -2.499 1.00 90.00 128 ARG A CA 1
ATOM 996 C C . ARG A 1 128 ? 5.192 -20.116 -3.395 1.00 90.00 128 ARG A C 1
ATOM 998 O O . ARG A 1 128 ? 4.050 -19.694 -3.551 1.00 90.00 128 ARG A O 1
ATOM 1005 N N . LEU A 1 129 ? 6.243 -19.597 -4.025 1.00 87.31 129 LEU A N 1
ATOM 1006 C CA . LEU A 1 129 ? 6.098 -18.551 -5.029 1.00 87.31 129 LEU A CA 1
ATOM 1007 C C . LEU A 1 129 ? 5.313 -19.095 -6.237 1.00 87.31 129 LEU A C 1
ATOM 1009 O O . LEU A 1 129 ? 5.670 -20.157 -6.757 1.00 87.31 129 LEU A O 1
ATOM 1013 N N . PRO A 1 130 ? 4.277 -18.385 -6.711 1.00 79.25 130 PRO A N 1
ATOM 1014 C CA . PRO A 1 130 ? 3.617 -18.708 -7.966 1.00 79.25 130 PRO A CA 1
ATOM 1015 C C . PRO A 1 130 ? 4.610 -18.806 -9.129 1.00 79.25 130 PRO A C 1
ATOM 1017 O O . PRO A 1 130 ? 5.530 -17.993 -9.229 1.00 79.25 130 PRO A O 1
ATOM 1020 N N . ALA A 1 131 ? 4.392 -19.753 -10.047 1.00 77.50 131 ALA A N 1
ATOM 1021 C CA . ALA A 1 131 ? 5.312 -20.052 -11.151 1.00 77.50 131 ALA A CA 1
ATOM 1022 C C . ALA A 1 131 ? 5.647 -18.831 -12.030 1.00 77.50 131 ALA A C 1
ATOM 1024 O O . ALA A 1 131 ? 6.778 -18.661 -12.477 1.00 77.50 131 ALA A O 1
ATOM 1025 N N . PHE A 1 132 ? 4.680 -17.933 -12.232 1.00 71.81 132 PHE A N 1
ATOM 1026 C CA . PHE A 1 132 ? 4.871 -16.701 -13.004 1.00 71.81 132 PHE A CA 1
ATOM 1027 C C . PHE A 1 132 ? 5.797 -15.679 -12.312 1.00 71.81 132 PHE A C 1
ATOM 1029 O O . PHE A 1 132 ? 6.365 -14.811 -12.974 1.00 71.81 132 PHE A O 1
ATOM 1036 N N . TRP A 1 133 ? 5.993 -15.793 -10.993 1.00 70.94 133 TRP A N 1
ATOM 1037 C CA . TRP A 1 133 ? 6.936 -14.988 -10.210 1.00 70.94 133 TRP A CA 1
ATOM 1038 C C . TRP A 1 133 ? 8.216 -15.729 -9.850 1.00 70.94 133 TRP A C 1
ATOM 1040 O O . TRP A 1 133 ? 9.253 -15.078 -9.722 1.00 70.94 133 TRP A O 1
ATOM 1050 N N . SER A 1 134 ? 8.161 -17.048 -9.682 1.00 65.81 134 SER A N 1
ATOM 1051 C CA . SER A 1 134 ? 9.331 -17.900 -9.459 1.00 65.81 134 SER A CA 1
ATOM 1052 C C . SER A 1 134 ? 10.056 -18.246 -10.750 1.00 65.81 134 SER A C 1
ATOM 1054 O O . SER A 1 134 ? 11.092 -18.897 -10.696 1.00 65.81 134 SER A O 1
ATOM 1056 N N . GLY A 1 135 ? 9.496 -17.864 -11.898 1.00 55.44 135 GLY A N 1
ATOM 1057 C CA . GLY A 1 135 ? 10.134 -18.084 -13.171 1.00 55.44 135 GLY A CA 1
ATOM 1058 C C . GLY A 1 135 ? 11.525 -17.480 -13.138 1.00 55.44 135 GLY A C 1
ATOM 1059 O O . GLY A 1 135 ? 11.670 -16.253 -13.081 1.00 55.44 135 GLY A O 1
ATOM 1060 N N . ASP A 1 136 ? 12.510 -18.356 -13.303 1.00 49.44 136 ASP A N 1
ATOM 1061 C CA . ASP A 1 136 ? 13.655 -18.175 -14.187 1.00 49.44 136 ASP A CA 1
ATOM 1062 C C . ASP A 1 136 ? 13.173 -17.725 -15.578 1.00 49.44 136 ASP A C 1
ATOM 1064 O O . ASP A 1 136 ? 13.457 -18.341 -16.607 1.00 49.44 136 ASP A O 1
ATOM 1068 N N . ALA A 1 137 ? 12.406 -16.635 -15.651 1.00 51.28 137 ALA A N 1
ATOM 1069 C CA . ALA A 1 137 ? 12.356 -15.825 -16.834 1.00 51.28 137 ALA A CA 1
ATOM 1070 C C . ALA A 1 137 ? 13.793 -15.350 -16.950 1.00 51.28 137 ALA A C 1
ATOM 1072 O O . ALA A 1 137 ? 14.164 -14.355 -16.323 1.00 51.28 137 ALA A O 1
ATOM 1073 N N . LYS A 1 138 ? 14.612 -16.137 -17.672 1.00 53.22 138 LYS A N 1
ATOM 1074 C CA . LYS A 1 138 ? 15.940 -15.737 -18.121 1.00 53.22 138 LYS A CA 1
ATOM 1075 C C . LYS A 1 138 ? 15.785 -14.262 -18.440 1.00 53.22 138 LYS A C 1
ATOM 1077 O O . LYS A 1 138 ? 14.853 -13.967 -19.206 1.00 53.22 138 LYS A O 1
ATOM 1082 N N . PRO A 1 139 ? 16.554 -13.366 -17.782 1.00 57.44 139 PRO A N 1
ATOM 1083 C CA . PRO A 1 139 ? 16.403 -11.934 -17.990 1.00 57.44 139 PRO A CA 1
ATOM 1084 C C . PRO A 1 139 ? 16.253 -11.773 -19.484 1.00 57.44 139 PRO A C 1
ATOM 1086 O O . PRO A 1 139 ? 17.043 -12.362 -20.220 1.00 57.44 139 PRO A O 1
ATOM 1089 N N . ASN A 1 140 ? 15.139 -11.195 -19.937 1.00 73.88 140 ASN A N 1
ATOM 1090 C CA . ASN A 1 140 ? 14.879 -11.129 -21.364 1.00 73.88 140 ASN A CA 1
ATOM 1091 C C . ASN A 1 140 ? 15.968 -10.206 -21.900 1.00 73.88 140 ASN A C 1
ATOM 1093 O O . ASN A 1 140 ? 15.818 -8.988 -21.850 1.00 73.88 140 ASN A O 1
ATOM 1097 N N . VAL A 1 141 ? 17.110 -10.783 -22.282 1.00 78.19 141 VAL A N 1
ATOM 1098 C CA . VAL A 1 141 ? 18.357 -10.041 -22.469 1.00 78.19 141 VAL A CA 1
ATOM 1099 C C . VAL A 1 141 ? 18.151 -9.059 -23.613 1.00 78.19 141 VAL A C 1
ATOM 1101 O O . VAL A 1 141 ? 18.579 -7.915 -23.544 1.00 78.19 141 VAL A O 1
ATOM 1104 N N . ALA A 1 142 ? 17.317 -9.442 -24.583 1.00 81.50 142 ALA A N 1
ATOM 1105 C CA . ALA A 1 142 ? 16.833 -8.575 -25.643 1.00 81.50 142 ALA A CA 1
ATOM 1106 C C . ALA A 1 142 ? 15.923 -7.427 -25.155 1.00 81.50 142 ALA A C 1
ATOM 1108 O O . ALA A 1 142 ? 15.892 -6.374 -25.788 1.00 81.50 142 ALA A O 1
ATOM 1109 N N . ALA A 1 143 ? 15.142 -7.591 -24.084 1.00 80.56 143 ALA A N 1
ATOM 1110 C CA . ALA A 1 143 ? 14.388 -6.495 -23.468 1.00 80.56 143 ALA A CA 1
ATOM 1111 C C . ALA A 1 143 ? 15.300 -5.555 -22.669 1.00 80.56 143 ALA A C 1
ATOM 1113 O O . ALA A 1 143 ? 15.170 -4.340 -22.817 1.00 80.56 143 ALA A O 1
ATOM 1114 N N . GLN A 1 144 ? 16.248 -6.095 -21.901 1.00 82.62 144 GLN A N 1
ATOM 1115 C CA . GLN A 1 144 ? 17.213 -5.295 -21.144 1.00 82.62 144 GLN A CA 1
ATOM 1116 C C . GLN A 1 144 ? 18.129 -4.494 -22.083 1.00 82.62 144 GLN A C 1
ATOM 1118 O O . GLN A 1 144 ? 18.192 -3.274 -21.973 1.00 82.62 144 GLN A O 1
ATOM 1123 N N . ALA A 1 145 ? 18.682 -5.130 -23.121 1.00 89.75 145 ALA A N 1
ATOM 1124 C CA . ALA A 1 1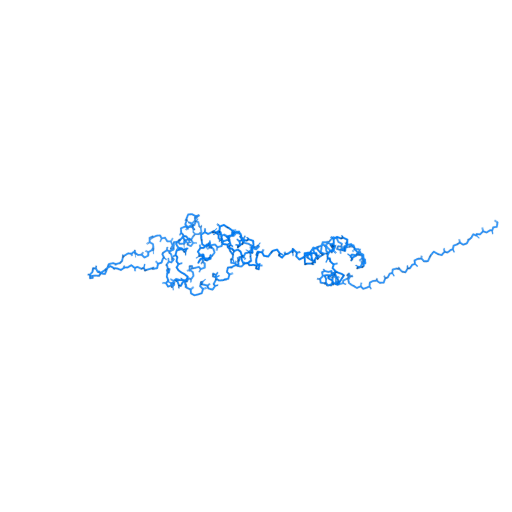45 ? 19.472 -4.476 -24.166 1.00 89.75 145 ALA A CA 1
ATOM 1125 C C . ALA A 1 145 ? 18.726 -3.312 -24.848 1.00 89.75 145 ALA A C 1
ATOM 1127 O O . ALA A 1 145 ? 19.333 -2.309 -25.221 1.00 89.75 145 ALA A O 1
ATOM 1128 N N . LYS A 1 146 ? 17.393 -3.399 -24.997 1.00 91.88 146 LYS A N 1
ATOM 1129 C CA . LYS A 1 146 ? 16.575 -2.289 -25.522 1.00 91.88 146 LYS A CA 1
ATOM 1130 C C . LYS A 1 146 ? 16.474 -1.121 -24.541 1.00 91.88 146 LYS A C 1
ATOM 1132 O O . LYS A 1 146 ? 16.457 0.028 -24.982 1.00 91.88 146 LYS A O 1
ATOM 1137 N N . ILE A 1 147 ? 16.347 -1.404 -23.245 1.00 87.94 147 ILE A N 1
ATOM 1138 C CA . ILE A 1 147 ? 16.303 -0.380 -22.193 1.00 87.94 147 ILE A CA 1
ATOM 1139 C C . ILE A 1 147 ? 17.658 0.328 -22.121 1.00 87.94 147 ILE A C 1
ATOM 1141 O O . ILE A 1 147 ? 17.702 1.557 -22.191 1.00 87.94 147 ILE A O 1
ATOM 1145 N N . ASP A 1 148 ? 18.745 -0.439 -22.084 1.00 89.81 148 ASP A N 1
ATOM 1146 C CA . ASP A 1 148 ? 20.106 0.087 -21.972 1.00 89.81 148 ASP A CA 1
ATOM 1147 C C . ASP A 1 148 ? 20.482 0.917 -23.203 1.00 89.81 148 ASP A C 1
ATOM 1149 O O . ASP A 1 148 ? 20.896 2.067 -23.065 1.00 89.81 148 ASP A O 1
ATOM 1153 N N . CYS A 1 149 ? 20.200 0.415 -24.412 1.00 96.31 149 CYS A N 1
ATOM 1154 C CA . CYS A 1 149 ? 20.416 1.164 -25.651 1.00 96.31 149 CYS A CA 1
ATOM 1155 C C . CYS A 1 149 ? 19.628 2.483 -25.689 1.00 96.31 149 CYS A C 1
ATOM 1157 O O . CYS A 1 149 ? 20.150 3.514 -26.116 1.00 96.31 149 CYS A O 1
ATOM 1159 N N . ARG A 1 150 ? 18.375 2.485 -25.213 1.00 95.38 150 ARG A N 1
ATOM 1160 C CA . ARG A 1 150 ? 17.573 3.713 -25.115 1.00 95.38 150 ARG A CA 1
ATOM 1161 C C . ARG A 1 150 ? 18.205 4.715 -24.151 1.00 95.38 150 ARG A C 1
ATOM 1163 O O . ARG A 1 150 ? 18.241 5.904 -24.459 1.00 95.38 150 ARG A O 1
ATOM 1170 N N . ASN A 1 151 ? 18.657 4.259 -22.988 1.00 90.12 151 ASN A N 1
ATOM 1171 C CA . ASN A 1 151 ? 19.265 5.124 -21.979 1.00 90.12 151 ASN A CA 1
ATOM 1172 C C . ASN A 1 151 ? 20.592 5.707 -22.469 1.00 90.12 151 ASN A C 1
ATOM 1174 O O . ASN A 1 151 ? 20.796 6.915 -22.355 1.00 90.12 151 ASN A O 1
ATOM 1178 N N . TRP A 1 152 ? 21.425 4.881 -23.100 1.00 96.69 152 TRP A N 1
ATOM 1179 C CA . TRP A 1 152 ? 22.660 5.314 -23.742 1.00 96.69 152 TRP A CA 1
ATOM 1180 C C . TRP A 1 152 ? 22.399 6.375 -24.823 1.00 96.69 152 TRP A C 1
ATOM 1182 O O . TRP A 1 152 ? 22.944 7.471 -24.741 1.00 96.69 152 TRP A O 1
ATOM 1192 N N . LEU A 1 153 ? 21.460 6.149 -25.755 1.00 95.62 153 LEU A N 1
ATOM 1193 C CA . LEU A 1 153 ? 21.111 7.154 -26.774 1.00 95.62 153 LEU A CA 1
ATOM 1194 C C . LEU A 1 153 ? 20.610 8.475 -26.167 1.00 95.62 153 LEU A C 1
ATOM 1196 O O . LEU A 1 153 ? 20.896 9.548 -26.695 1.00 95.62 153 LEU A O 1
ATOM 1200 N N . ARG A 1 154 ? 19.869 8.433 -25.051 1.00 94.38 154 ARG A N 1
ATOM 1201 C CA . ARG A 1 154 ? 19.456 9.656 -24.338 1.00 94.38 154 ARG A CA 1
ATOM 1202 C C . ARG A 1 154 ? 20.649 10.411 -23.763 1.00 94.38 154 ARG A C 1
ATOM 1204 O O . ARG A 1 154 ? 20.634 11.641 -23.767 1.00 94.38 154 ARG A O 1
ATOM 1211 N N . GLN A 1 155 ? 21.643 9.697 -23.249 1.00 91.56 155 GLN A N 1
ATOM 1212 C CA . GLN A 1 155 ? 22.867 10.292 -22.728 1.00 91.56 155 GLN A CA 1
ATOM 1213 C C . GLN A 1 155 ? 23.690 10.933 -23.851 1.00 91.56 155 GLN A C 1
ATOM 1215 O O . GLN A 1 155 ? 24.050 12.101 -23.718 1.00 91.56 155 GLN A O 1
ATOM 1220 N N . GLU A 1 156 ? 23.871 10.240 -24.976 1.00 94.56 156 GLU A N 1
ATOM 1221 C CA . GLU A 1 156 ? 24.532 10.772 -26.178 1.00 94.56 156 GLU A CA 1
ATOM 1222 C C . GLU A 1 156 ? 23.875 12.072 -26.662 1.00 94.56 156 GLU A C 1
ATOM 1224 O O . GLU A 1 156 ? 24.538 13.084 -26.882 1.00 94.56 156 GLU A O 1
ATOM 1229 N N . VAL A 1 157 ? 22.539 12.091 -26.749 1.00 92.38 157 VAL A N 1
ATOM 1230 C CA . VAL A 1 157 ? 21.778 13.289 -27.147 1.00 92.38 157 VAL A CA 1
ATOM 1231 C C . VAL A 1 157 ? 21.995 14.457 -26.180 1.00 92.38 157 VAL A C 1
ATOM 1233 O O . VAL A 1 157 ? 22.033 15.610 -26.615 1.00 92.38 157 VAL A O 1
ATOM 1236 N N . ARG A 1 158 ? 22.129 14.187 -24.875 1.00 92.00 158 ARG A N 1
ATOM 1237 C CA . ARG A 1 158 ? 22.399 15.222 -23.863 1.00 92.00 158 ARG A CA 1
ATOM 1238 C C . ARG A 1 158 ? 23.818 15.767 -23.975 1.00 92.00 158 ARG A C 1
ATOM 1240 O O . ARG A 1 158 ? 23.995 16.976 -23.878 1.00 92.00 158 ARG A O 1
ATOM 1247 N N . GLN A 1 159 ? 24.803 14.894 -24.174 1.00 89.69 159 GLN A N 1
ATOM 1248 C CA . GLN A 1 159 ? 26.214 15.278 -24.260 1.00 89.69 159 GLN A CA 1
ATOM 1249 C C . GLN A 1 159 ? 26.524 16.038 -25.556 1.00 89.69 159 GLN A C 1
ATOM 1251 O O . GLN A 1 159 ? 27.270 17.011 -25.540 1.00 89.69 159 GLN A O 1
ATOM 1256 N N . LEU A 1 160 ? 25.891 15.660 -26.668 1.00 88.19 160 LEU A N 1
ATOM 1257 C CA . LEU A 1 160 ? 26.106 16.256 -27.989 1.00 88.19 160 LEU A CA 1
ATOM 1258 C C . LEU A 1 160 ? 25.067 17.337 -28.327 1.00 88.19 160 LEU A C 1
ATOM 1260 O O . LEU A 1 160 ? 24.706 17.512 -29.492 1.00 88.19 160 LEU A O 1
ATOM 1264 N N . ARG A 1 161 ? 24.558 18.067 -27.323 1.00 79.88 161 ARG A N 1
ATOM 1265 C CA . ARG A 1 161 ? 23.487 19.064 -27.515 1.00 79.88 161 ARG A CA 1
ATOM 1266 C C . ARG A 1 161 ? 23.823 20.092 -28.603 1.00 79.88 161 ARG A C 1
ATOM 1268 O O . ARG A 1 161 ? 22.935 20.403 -29.406 1.00 79.88 161 ARG A O 1
ATOM 1275 N N . ASP A 1 162 ? 25.089 20.512 -28.646 1.00 78.88 162 ASP A N 1
ATOM 1276 C CA . ASP A 1 162 ? 25.629 21.548 -29.538 1.00 78.88 162 ASP A CA 1
ATOM 1277 C C . ASP A 1 162 ? 26.655 21.006 -30.557 1.00 78.88 162 ASP A C 1
ATOM 1279 O O . ASP A 1 162 ? 27.124 21.736 -31.430 1.00 78.88 162 ASP A O 1
ATOM 1283 N N . ALA A 1 163 ? 26.986 19.713 -30.487 1.00 80.69 163 ALA A N 1
ATOM 1284 C CA . ALA A 1 163 ? 27.930 19.059 -31.390 1.00 80.69 163 ALA A CA 1
ATOM 1285 C C . ALA A 1 163 ? 27.215 18.353 -32.554 1.00 80.69 163 ALA A C 1
ATOM 1287 O O . ALA A 1 163 ? 26.045 17.968 -32.473 1.00 80.69 163 ALA A O 1
ATOM 1288 N N . LYS A 1 164 ? 27.931 18.159 -33.669 1.00 83.25 164 LYS A N 1
ATOM 1289 C CA . LYS A 1 164 ? 27.392 17.432 -34.823 1.00 83.25 164 LYS A CA 1
ATOM 1290 C C . LYS A 1 164 ? 27.336 15.930 -34.503 1.00 83.25 164 LYS A C 1
ATOM 1292 O O . LYS A 1 164 ? 28.391 15.347 -34.260 1.00 83.25 164 LYS A O 1
ATOM 1297 N N . PRO A 1 165 ? 26.157 15.285 -34.552 1.00 87.19 165 PRO A N 1
ATOM 1298 C CA . PRO A 1 165 ? 26.051 13.853 -34.302 1.00 87.19 165 PRO A CA 1
ATOM 1299 C C . PRO A 1 165 ? 26.746 13.029 -35.381 1.00 87.19 165 PRO A C 1
ATOM 1301 O O . PRO A 1 165 ? 26.837 13.429 -36.550 1.00 87.19 165 PRO A O 1
ATOM 1304 N N . MET A 1 166 ? 27.159 11.825 -35.001 1.00 88.94 166 MET A N 1
ATOM 1305 C CA . MET A 1 166 ? 27.590 10.805 -35.951 1.00 88.94 166 MET A CA 1
ATOM 1306 C C . MET A 1 166 ? 26.416 10.314 -36.817 1.00 88.94 166 MET A C 1
ATOM 1308 O O . MET A 1 166 ? 25.239 10.543 -36.532 1.00 88.94 166 MET A O 1
ATOM 1312 N N . ARG A 1 167 ? 26.722 9.610 -37.913 1.00 90.69 167 ARG A N 1
ATOM 1313 C CA . ARG A 1 167 ? 25.686 8.985 -38.754 1.00 90.69 167 ARG A CA 1
ATOM 1314 C C . ARG A 1 167 ? 24.988 7.859 -37.982 1.00 90.69 167 ARG A C 1
ATOM 1316 O O . ARG A 1 167 ? 25.656 7.109 -37.277 1.00 90.69 167 ARG A O 1
ATOM 1323 N N . LYS A 1 168 ? 23.682 7.650 -38.215 1.00 93.88 168 LYS A N 1
ATOM 1324 C CA . LYS A 1 168 ? 22.883 6.546 -37.626 1.00 93.88 168 LYS A CA 1
ATOM 1325 C C . LYS A 1 168 ? 23.582 5.182 -37.712 1.00 93.88 168 LYS A C 1
ATOM 1327 O O . LYS A 1 168 ? 23.541 4.409 -36.763 1.00 93.88 168 LYS A O 1
ATOM 1332 N N . ALA A 1 169 ? 24.248 4.898 -38.835 1.00 93.88 169 ALA A N 1
ATOM 1333 C CA . ALA A 1 169 ? 24.985 3.650 -39.038 1.00 93.88 169 ALA A CA 1
ATOM 1334 C C . ALA A 1 169 ? 26.131 3.447 -38.030 1.00 93.88 169 ALA A C 1
ATOM 1336 O O . ALA A 1 169 ? 26.363 2.317 -37.613 1.00 93.88 169 ALA A O 1
ATOM 1337 N N . ALA A 1 170 ? 26.804 4.523 -37.612 1.00 94.56 170 ALA A N 1
ATOM 1338 C CA . ALA A 1 170 ? 27.891 4.453 -36.644 1.00 94.56 170 ALA A CA 1
ATOM 1339 C C . ALA A 1 170 ? 27.357 4.182 -35.228 1.00 94.56 170 ALA A C 1
ATOM 1341 O O . ALA A 1 170 ? 27.797 3.229 -34.598 1.00 94.56 170 ALA A O 1
ATOM 1342 N N . TYR A 1 171 ? 26.309 4.898 -34.797 1.00 95.81 171 TYR A N 1
ATOM 1343 C CA . TYR A 1 171 ? 25.628 4.600 -33.527 1.00 95.81 171 TYR A CA 1
ATOM 1344 C C . TYR A 1 171 ? 25.057 3.180 -33.484 1.00 95.81 171 TYR A C 1
ATOM 1346 O O . TYR A 1 171 ? 25.039 2.548 -32.435 1.00 95.81 171 TYR A O 1
ATOM 1354 N N . ARG A 1 172 ? 24.583 2.656 -34.620 1.00 96.62 172 ARG A N 1
ATOM 1355 C CA . ARG A 1 172 ? 24.092 1.276 -34.705 1.00 96.62 172 ARG A CA 1
ATOM 1356 C C . ARG A 1 172 ? 25.211 0.254 -34.521 1.00 96.62 172 ARG A C 1
ATOM 1358 O O . ARG A 1 172 ? 24.976 -0.768 -33.884 1.00 96.62 172 ARG A O 1
ATOM 1365 N N . ALA A 1 173 ? 26.375 0.497 -35.123 1.00 95.69 173 ALA A N 1
ATOM 1366 C CA . ALA A 1 173 ? 27.537 -0.374 -34.978 1.00 95.69 173 ALA A CA 1
ATOM 1367 C C . ALA A 1 173 ? 27.994 -0.402 -33.514 1.00 95.69 173 ALA A C 1
ATOM 1369 O O . ALA A 1 173 ? 28.068 -1.474 -32.923 1.00 95.69 173 ALA A O 1
ATOM 1370 N N . GLU A 1 174 ? 28.138 0.773 -32.907 1.00 96.81 174 GLU A N 1
ATOM 1371 C CA . GLU A 1 174 ? 28.515 0.921 -31.502 1.00 96.81 174 GLU A CA 1
ATOM 1372 C C . GLU A 1 174 ? 27.485 0.293 -30.548 1.00 96.81 174 GLU A C 1
ATOM 1374 O O . GLU A 1 1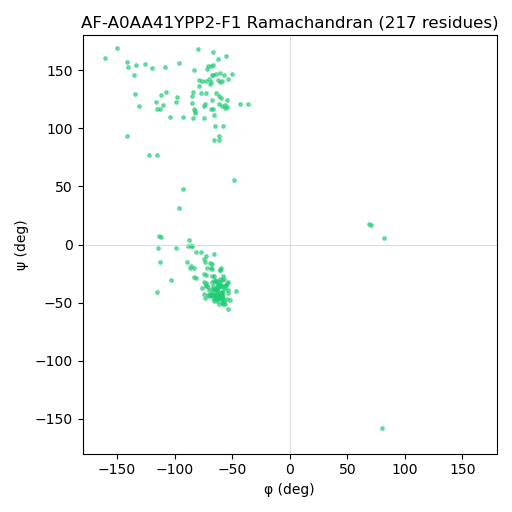74 ? 27.837 -0.491 -29.670 1.00 96.81 174 GLU A O 1
ATOM 1379 N N . ALA A 1 175 ? 26.188 0.521 -30.778 1.00 95.69 175 ALA A N 1
ATOM 1380 C CA . ALA A 1 175 ? 25.130 -0.116 -29.996 1.00 95.69 175 ALA A CA 1
ATOM 1381 C C . ALA A 1 175 ? 25.153 -1.648 -30.108 1.00 95.69 175 ALA A C 1
ATOM 1383 O O . ALA A 1 175 ? 24.790 -2.335 -29.161 1.00 95.69 175 ALA A O 1
ATOM 1384 N N . ARG A 1 176 ? 25.562 -2.207 -31.251 1.00 95.62 176 ARG A N 1
ATOM 1385 C CA . ARG A 1 176 ? 25.661 -3.662 -31.429 1.00 95.62 176 ARG A CA 1
ATOM 1386 C C . ARG A 1 176 ? 26.865 -4.251 -30.693 1.00 95.62 176 ARG A C 1
ATOM 1388 O O . ARG A 1 176 ? 26.789 -5.388 -30.234 1.00 95.62 176 ARG A O 1
ATOM 1395 N N . GLU A 1 177 ? 27.952 -3.493 -30.587 1.00 95.94 177 GLU A N 1
ATOM 1396 C CA . GLU A 1 177 ? 29.129 -3.879 -29.805 1.00 95.94 177 GLU A CA 1
ATOM 1397 C C . GLU A 1 177 ? 28.833 -3.837 -28.301 1.00 95.94 177 GLU A C 1
ATOM 1399 O O . GLU A 1 177 ? 29.157 -4.793 -27.592 1.00 95.94 177 GLU A O 1
ATOM 1404 N N . GLN A 1 178 ? 28.153 -2.783 -27.832 1.00 94.94 178 GLN A N 1
ATOM 1405 C CA . GLN A 1 178 ? 27.800 -2.603 -26.419 1.00 94.94 178 GLN A CA 1
ATOM 1406 C C . GLN A 1 178 ? 26.629 -3.496 -25.971 1.00 94.94 178 GLN A C 1
ATOM 1408 O O . GLN A 1 178 ? 26.640 -4.032 -24.864 1.00 94.94 178 GLN A O 1
ATOM 1413 N N . PHE A 1 179 ? 25.627 -3.702 -26.830 1.00 94.94 179 PHE A N 1
ATOM 1414 C CA . PHE A 1 179 ? 24.390 -4.420 -26.511 1.00 94.94 179 PHE A CA 1
ATOM 1415 C C . PHE A 1 179 ? 24.212 -5.617 -27.459 1.00 94.94 179 PHE A C 1
ATOM 1417 O O . PHE A 1 179 ? 23.426 -5.569 -28.407 1.00 94.94 179 PHE A O 1
ATOM 1424 N N . ARG A 1 180 ? 24.950 -6.711 -27.209 1.00 90.88 180 ARG A N 1
ATOM 1425 C CA . ARG A 1 180 ? 25.046 -7.877 -28.120 1.00 90.88 180 ARG A CA 1
ATOM 1426 C C . ARG A 1 180 ? 23.699 -8.493 -28.524 1.00 90.88 180 ARG A C 1
ATOM 1428 O O . ARG A 1 180 ? 23.565 -8.963 -29.651 1.00 90.88 180 ARG A O 1
ATOM 1435 N N . ASP A 1 181 ? 22.699 -8.445 -27.647 1.00 91.88 181 ASP A N 1
ATOM 1436 C CA . ASP A 1 181 ? 21.356 -8.996 -27.886 1.00 91.88 181 ASP A CA 1
ATOM 1437 C C . ASP A 1 181 ? 20.388 -8.014 -28.574 1.00 91.88 181 ASP A C 1
ATOM 1439 O O . ASP A 1 181 ? 19.202 -8.309 -28.776 1.00 91.88 181 ASP A O 1
ATOM 1443 N N . LEU A 1 182 ? 20.864 -6.825 -28.953 1.00 95.25 182 LEU A N 1
ATOM 1444 C CA . LEU A 1 182 ? 20.058 -5.819 -29.629 1.00 95.25 182 LEU A CA 1
ATOM 1445 C C . LEU A 1 182 ? 19.971 -6.102 -31.132 1.00 95.25 182 LEU A C 1
ATOM 1447 O O . LEU A 1 182 ? 20.928 -5.956 -31.892 1.00 95.25 182 LEU A O 1
ATOM 1451 N N . THR A 1 183 ? 18.771 -6.436 -31.602 1.00 95.69 183 THR A N 1
ATOM 1452 C CA . THR A 1 183 ? 18.542 -6.600 -33.039 1.00 95.69 183 THR A CA 1
ATOM 1453 C C . THR A 1 183 ? 18.558 -5.259 -33.768 1.00 95.69 183 THR A C 1
ATOM 1455 O O . THR A 1 183 ? 18.142 -4.221 -33.248 1.00 95.69 183 THR A O 1
ATOM 1458 N N . ALA A 1 184 ? 18.948 -5.296 -35.040 1.00 96.06 184 ALA A N 1
ATOM 1459 C CA . ALA A 1 184 ? 18.956 -4.139 -35.925 1.00 96.06 184 ALA A CA 1
ATOM 1460 C C . ALA A 1 184 ? 17.593 -3.407 -35.928 1.00 96.06 184 ALA A C 1
ATOM 1462 O O . ALA A 1 184 ? 17.533 -2.190 -35.742 1.00 96.06 184 ALA A O 1
ATOM 1463 N N . ARG A 1 185 ? 16.487 -4.149 -36.063 1.00 96.50 185 ARG A N 1
ATOM 1464 C CA . ARG A 1 185 ? 15.123 -3.597 -36.047 1.00 96.50 185 ARG A CA 1
ATOM 1465 C C . ARG A 1 185 ? 14.762 -2.951 -34.705 1.00 96.50 185 ARG A C 1
ATOM 1467 O O . ARG A 1 185 ? 14.062 -1.941 -34.683 1.00 96.50 185 ARG A O 1
ATOM 1474 N N . ALA A 1 186 ? 15.224 -3.524 -33.591 1.00 95.38 186 ALA A N 1
ATOM 1475 C CA . ALA A 1 186 ? 15.010 -2.949 -32.267 1.00 95.38 186 ALA A CA 1
ATOM 1476 C C . ALA A 1 186 ? 15.748 -1.614 -32.108 1.00 95.38 186 ALA A C 1
ATOM 1478 O O . ALA A 1 186 ? 15.138 -0.655 -31.637 1.00 95.38 186 ALA A O 1
ATOM 1479 N N . PHE A 1 187 ? 17.000 -1.533 -32.572 1.00 97.62 187 PHE A N 1
ATOM 1480 C CA . PHE A 1 187 ? 17.753 -0.279 -32.608 1.00 97.62 187 PHE A CA 1
ATOM 1481 C C . PHE A 1 187 ? 17.018 0.799 -33.411 1.00 97.62 187 PHE A C 1
ATOM 1483 O O . PHE A 1 187 ? 16.825 1.897 -32.904 1.00 97.62 187 PHE A O 1
ATOM 1490 N N . ASP A 1 188 ? 16.544 0.486 -34.624 1.00 96.75 188 ASP A N 1
ATOM 1491 C CA . ASP A 1 188 ? 15.838 1.471 -35.456 1.00 96.75 188 ASP A CA 1
ATOM 1492 C C . ASP A 1 188 ? 14.597 2.021 -34.749 1.00 96.75 188 ASP A C 1
ATOM 1494 O O . ASP A 1 188 ? 14.390 3.230 -34.726 1.00 96.75 188 ASP A O 1
ATOM 1498 N N . LYS A 1 189 ? 13.808 1.155 -34.103 1.00 96.88 189 LYS A N 1
ATOM 1499 C CA . LYS A 1 189 ? 12.629 1.586 -33.340 1.00 96.88 189 LYS A CA 1
ATOM 1500 C C . LYS A 1 189 ? 13.001 2.493 -32.161 1.00 96.88 189 LYS A C 1
ATOM 1502 O O . LYS A 1 189 ? 12.291 3.456 -31.885 1.00 96.88 189 LYS A O 1
ATOM 1507 N N . ILE A 1 190 ? 14.087 2.184 -31.450 1.00 97.00 190 ILE A N 1
ATOM 1508 C CA . ILE A 1 190 ? 14.570 3.011 -30.336 1.00 97.00 190 ILE A CA 1
ATOM 1509 C C . ILE A 1 190 ? 15.080 4.354 -30.856 1.00 97.00 190 ILE A C 1
ATOM 1511 O O . ILE A 1 190 ? 14.740 5.379 -30.270 1.00 97.00 190 ILE A O 1
ATOM 1515 N N . TRP A 1 191 ? 15.840 4.353 -31.952 1.00 96.69 191 TRP A N 1
ATOM 1516 C CA . TRP A 1 191 ? 16.344 5.554 -32.612 1.00 96.69 191 TRP A CA 1
ATOM 1517 C C . TRP A 1 191 ? 15.196 6.511 -32.933 1.00 96.69 191 TRP A C 1
ATOM 1519 O O . TRP A 1 191 ? 15.186 7.632 -32.429 1.00 96.69 191 TRP A O 1
ATOM 1529 N N . GLU A 1 192 ? 14.178 6.043 -33.663 1.00 96.69 192 GLU A N 1
ATOM 1530 C CA . GLU A 1 192 ? 13.022 6.871 -34.034 1.00 96.69 192 GLU A CA 1
ATOM 1531 C C . GLU A 1 192 ? 12.298 7.470 -32.817 1.00 96.69 192 GLU A C 1
ATOM 1533 O O . GLU A 1 192 ? 11.839 8.609 -32.869 1.00 96.69 192 GLU A O 1
ATOM 1538 N N . ALA A 1 193 ? 12.230 6.736 -31.705 1.00 94.69 193 ALA A N 1
ATOM 1539 C 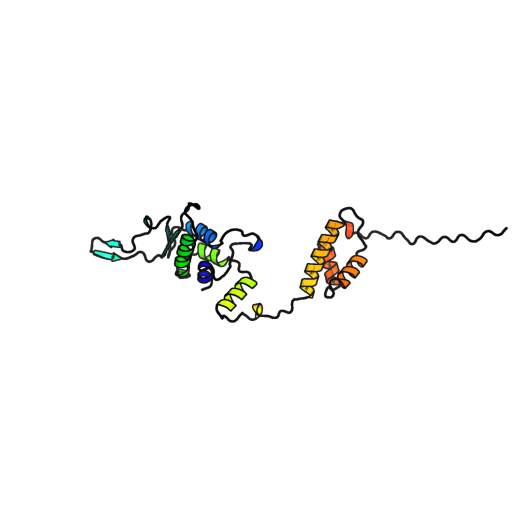CA . ALA A 1 193 ? 11.552 7.186 -30.492 1.00 94.69 193 ALA A CA 1
ATOM 1540 C C . ALA A 1 193 ? 12.400 8.099 -29.585 1.00 94.69 193 ALA A C 1
ATOM 1542 O O . ALA A 1 193 ? 11.843 8.766 -28.716 1.00 94.69 193 ALA A O 1
ATOM 1543 N N . THR A 1 194 ? 13.730 8.085 -29.715 1.00 95.44 194 THR A N 1
ATOM 1544 C CA . THR A 1 194 ? 14.629 8.642 -28.687 1.00 95.44 194 THR A CA 1
ATOM 1545 C C . THR A 1 194 ? 15.417 9.850 -29.168 1.00 95.44 194 THR A C 1
ATOM 1547 O O . THR A 1 194 ? 15.586 10.798 -28.403 1.00 95.44 194 THR A O 1
ATOM 1550 N N . VAL A 1 195 ? 15.920 9.828 -30.406 1.00 94.75 195 VAL A N 1
ATOM 1551 C CA . VAL A 1 195 ? 16.746 10.931 -30.910 1.00 94.75 195 VAL A CA 1
ATOM 1552 C C . VAL A 1 195 ? 15.865 12.076 -31.428 1.00 94.75 195 VAL A C 1
ATOM 1554 O O . VAL A 1 195 ? 14.760 11.827 -31.914 1.00 94.75 195 VAL A O 1
ATOM 1557 N N . PRO A 1 196 ? 16.320 13.338 -31.359 1.00 93.44 196 PRO A N 1
ATOM 1558 C CA . PRO A 1 196 ? 15.570 14.468 -31.902 1.00 93.44 196 PRO A CA 1
ATOM 1559 C C . PRO A 1 196 ? 15.519 14.425 -33.436 1.00 93.44 196 PRO A C 1
ATOM 1561 O O . PRO A 1 196 ? 16.441 13.933 -34.089 1.00 93.44 196 PRO A O 1
ATOM 1564 N N . ASP A 1 197 ? 14.486 15.016 -34.040 1.00 91.75 197 ASP A N 1
ATOM 1565 C CA . ASP A 1 197 ? 14.243 14.913 -35.490 1.00 91.75 197 ASP A CA 1
ATOM 1566 C C . ASP A 1 197 ? 15.392 15.440 -36.358 1.00 91.75 197 ASP A C 1
ATOM 1568 O O . ASP A 1 197 ? 15.669 14.899 -37.428 1.00 91.75 197 ASP A O 1
ATOM 1572 N N . ARG A 1 198 ? 16.137 16.440 -35.872 1.00 88.88 198 ARG A N 1
ATOM 1573 C CA . ARG A 1 198 ? 17.344 16.957 -36.539 1.00 88.88 198 ARG A CA 1
ATOM 1574 C C . ARG A 1 198 ? 18.425 15.892 -36.780 1.00 88.88 198 ARG A C 1
ATOM 1576 O O . ARG A 1 198 ? 19.193 16.039 -37.722 1.00 88.88 198 ARG A O 1
ATOM 1583 N N . TRP A 1 199 ? 18.486 14.835 -35.966 1.00 90.25 199 TRP A N 1
ATOM 1584 C CA . TRP A 1 199 ? 19.420 13.713 -36.144 1.00 90.25 199 TRP A CA 1
ATOM 1585 C C . TRP A 1 199 ? 18.873 12.631 -37.087 1.00 90.25 199 TRP A C 1
ATOM 1587 O O . TRP A 1 199 ? 19.640 11.828 -37.614 1.00 90.25 199 TRP A O 1
ATOM 1597 N N . LYS A 1 200 ? 17.552 12.593 -37.299 1.00 90.25 200 LYS A N 1
ATOM 1598 C CA . LYS A 1 200 ? 16.882 11.626 -38.185 1.00 90.25 200 LYS A CA 1
ATOM 1599 C C . LYS A 1 200 ? 16.908 12.062 -39.642 1.00 90.25 200 LYS A C 1
ATOM 1601 O O . LYS A 1 200 ? 16.871 11.218 -40.534 1.00 90.25 200 LYS A O 1
ATOM 1606 N N . ARG A 1 201 ? 16.953 13.376 -39.888 1.00 82.62 201 ARG A N 1
ATOM 1607 C CA . ARG A 1 201 ? 16.988 13.925 -41.245 1.00 82.62 201 ARG A CA 1
ATOM 1608 C C . ARG A 1 201 ? 18.232 13.404 -41.979 1.00 82.62 201 ARG A C 1
ATOM 1610 O O . ARG A 1 201 ? 19.340 13.568 -41.467 1.00 82.62 201 ARG A O 1
ATOM 1617 N N . PRO A 1 202 ? 18.083 12.798 -43.168 1.00 68.56 202 PRO A N 1
ATOM 1618 C CA . PRO A 1 202 ? 19.223 12.384 -43.971 1.00 68.56 202 PRO A CA 1
ATOM 1619 C C . PRO A 1 202 ? 20.009 13.624 -44.414 1.00 68.56 202 PRO A C 1
ATOM 1621 O O . PRO A 1 202 ? 19.612 14.345 -45.323 1.00 68.56 202 PRO A O 1
ATOM 1624 N N . GLY A 1 203 ? 21.127 13.896 -43.742 1.00 61.53 203 GLY A N 1
ATOM 1625 C CA . GLY A 1 203 ? 22.105 14.884 -44.184 1.00 61.53 203 GLY A CA 1
ATOM 1626 C C . GLY A 1 203 ? 23.043 14.250 -45.208 1.00 61.53 203 GLY A C 1
ATOM 1627 O O . GLY A 1 203 ? 23.765 13.308 -44.873 1.00 61.53 203 GLY A O 1
ATOM 1628 N N . ALA A 1 204 ? 23.022 14.751 -46.444 1.00 42.94 204 ALA A N 1
ATOM 1629 C CA . ALA A 1 204 ? 23.903 14.322 -47.528 1.00 42.94 204 ALA A CA 1
ATOM 1630 C C . ALA A 1 204 ? 25.392 14.298 -47.099 1.00 42.94 204 ALA A C 1
ATOM 1632 O O . ALA A 1 204 ? 25.817 15.124 -46.282 1.00 42.94 204 ALA A O 1
ATOM 1633 N N . PRO A 1 205 ? 26.221 13.376 -47.625 1.00 50.28 205 PRO A N 1
ATOM 1634 C CA . PRO A 1 205 ? 27.662 13.419 -47.393 1.00 50.28 205 PRO A CA 1
ATOM 1635 C C . PRO A 1 205 ? 28.258 14.726 -47.940 1.00 50.28 205 PRO A C 1
ATOM 1637 O O . PRO A 1 205 ? 27.836 15.157 -49.013 1.00 50.28 205 PRO A O 1
ATOM 1640 N N . PRO A 1 206 ? 29.322 15.295 -47.336 1.00 48.75 206 PRO A N 1
ATOM 1641 C CA . PRO A 1 206 ? 30.335 15.898 -48.187 1.00 48.75 206 PRO A CA 1
ATOM 1642 C C . PRO A 1 206 ? 30.832 14.772 -49.103 1.00 48.75 206 PRO A C 1
ATOM 1644 O O . PRO A 1 206 ? 31.255 13.715 -48.624 1.00 48.75 206 PRO A O 1
ATOM 1647 N N . GLY A 1 207 ? 30.664 14.952 -50.413 1.00 41.62 207 GLY A N 1
ATOM 1648 C CA . GLY A 1 207 ? 31.174 14.024 -51.414 1.00 41.62 207 GLY A CA 1
ATOM 1649 C C . GLY A 1 207 ? 32.683 13.804 -51.250 1.00 41.62 207 GLY A C 1
ATOM 1650 O O . GLY A 1 207 ? 33.359 14.592 -50.579 1.00 41.62 207 GLY A O 1
ATOM 1651 N N . PRO A 1 208 ? 33.231 12.729 -51.836 1.00 46.34 208 PRO A N 1
ATOM 1652 C CA . PRO A 1 208 ? 34.659 12.465 -51.775 1.00 46.34 208 PRO A CA 1
ATOM 1653 C C . PRO A 1 208 ? 35.403 13.680 -52.336 1.00 46.34 208 PRO A C 1
ATOM 1655 O O . PRO A 1 208 ? 35.209 14.058 -53.490 1.00 46.34 208 PRO A O 1
ATOM 1658 N N . ARG A 1 209 ? 36.258 14.303 -51.517 1.00 45.59 209 ARG A N 1
ATOM 1659 C CA . ARG A 1 209 ? 37.286 15.224 -52.008 1.00 45.59 209 ARG A CA 1
ATOM 1660 C C . ARG A 1 209 ? 38.134 14.409 -52.979 1.00 45.59 209 ARG A C 1
ATOM 1662 O O . ARG A 1 209 ? 38.920 13.564 -52.553 1.00 45.59 209 ARG A O 1
ATOM 1669 N N . SER A 1 210 ? 37.911 14.607 -54.276 1.00 44.88 210 SER A N 1
ATOM 1670 C CA . SER A 1 210 ? 38.750 14.031 -55.314 1.00 44.88 210 SER A CA 1
ATOM 1671 C C . SER A 1 210 ? 40.183 14.449 -55.008 1.00 44.88 210 SER A C 1
ATOM 1673 O O . SER A 1 210 ? 40.460 15.644 -54.877 1.00 44.88 210 SER A O 1
ATOM 1675 N N . LYS A 1 211 ? 41.090 13.481 -54.877 1.00 51.38 211 LYS A N 1
ATOM 1676 C CA . LYS A 1 211 ? 42.517 13.747 -55.024 1.00 51.38 211 LYS A CA 1
ATOM 1677 C C . LYS A 1 211 ? 42.710 14.262 -56.452 1.00 51.38 211 LYS A C 1
ATOM 1679 O O . LYS A 1 211 ? 42.796 13.469 -57.382 1.00 51.38 211 LYS A O 1
ATOM 1684 N N . ALA A 1 212 ? 42.691 15.581 -56.627 1.00 48.22 212 ALA A N 1
ATOM 1685 C CA . ALA A 1 212 ? 43.156 16.205 -57.849 1.00 48.22 212 ALA A CA 1
ATOM 1686 C C . ALA A 1 212 ? 44.657 15.929 -57.930 1.00 48.22 212 ALA A C 1
ATOM 1688 O O . ALA A 1 212 ? 45.433 16.383 -57.088 1.00 48.22 212 ALA A O 1
ATOM 1689 N N . GLY A 1 213 ? 45.036 15.100 -58.898 1.00 48.81 213 GLY A N 1
ATOM 1690 C CA . GLY A 1 213 ? 46.423 14.914 -59.266 1.00 48.81 213 GLY A CA 1
ATOM 1691 C C . GLY A 1 213 ? 47.002 16.239 -59.745 1.00 48.81 213 GLY A C 1
ATOM 1692 O O . GLY A 1 213 ? 46.462 16.872 -60.647 1.00 48.81 213 GLY A O 1
ATOM 1693 N N . SER A 1 214 ? 48.126 16.633 -59.161 1.00 44.59 214 SER A N 1
ATOM 1694 C CA . SER A 1 214 ? 49.072 17.520 -59.824 1.00 44.59 214 SER A CA 1
ATOM 1695 C C . SER A 1 214 ? 50.246 16.667 -60.281 1.00 44.59 214 SER A C 1
ATOM 1697 O O . SER A 1 214 ? 50.993 16.114 -59.477 1.00 44.59 214 SER A O 1
ATOM 1699 N N . ALA A 1 215 ? 50.324 16.517 -61.599 1.00 55.66 215 ALA A N 1
ATOM 1700 C CA . ALA A 1 215 ? 51.431 15.932 -62.337 1.00 55.66 215 ALA A CA 1
ATOM 1701 C C . ALA A 1 215 ? 52.735 16.744 -62.143 1.00 55.66 215 ALA A C 1
ATOM 1703 O O . ALA A 1 215 ? 52.674 17.926 -61.790 1.00 55.66 215 ALA A O 1
ATOM 1704 N N . PRO A 1 216 ? 53.914 16.148 -62.400 1.00 58.91 216 PRO A N 1
ATOM 1705 C CA . PRO A 1 216 ? 55.200 16.818 -62.245 1.00 58.91 216 PRO A CA 1
ATOM 1706 C C . PRO A 1 216 ? 55.495 17.748 -63.432 1.00 58.91 216 PRO A C 1
ATOM 1708 O O . PRO A 1 216 ? 55.335 17.367 -64.592 1.00 58.91 216 PRO A O 1
ATOM 1711 N N . ARG A 1 217 ? 55.987 18.960 -63.149 1.00 55.97 217 ARG A N 1
ATOM 1712 C CA . ARG A 1 217 ? 56.601 19.840 -64.153 1.00 55.97 217 ARG A CA 1
ATOM 1713 C C . ARG A 1 217 ? 58.058 19.415 -64.349 1.00 55.97 217 ARG A C 1
ATOM 1715 O O . ARG A 1 217 ? 58.856 19.531 -63.426 1.00 55.97 217 ARG A O 1
ATOM 1722 N N . LYS A 1 218 ? 58.389 18.934 -65.549 1.00 59.50 218 LYS A N 1
ATOM 1723 C CA . LYS A 1 218 ? 59.761 18.910 -66.073 1.00 59.50 218 LYS A CA 1
ATOM 1724 C C . LYS A 1 218 ? 60.068 20.265 -66.708 1.00 59.50 218 LYS A C 1
ATOM 1726 O O . LYS A 1 218 ? 59.268 20.724 -67.524 1.00 59.50 218 LYS A O 1
ATOM 1731 N N . SER A 1 219 ? 61.207 20.858 -66.376 1.00 65.94 219 SER A N 1
ATOM 1732 C CA . SER A 1 219 ? 62.071 21.677 -67.246 1.00 65.94 219 SER A CA 1
ATOM 1733 C C . SER A 1 219 ? 63.427 21.766 -66.565 1.00 65.94 219 SER A C 1
ATOM 1735 O O . SER A 1 219 ? 63.423 22.127 -65.368 1.00 65.94 219 SER A O 1
#

Radius of gyration: 31.74 Å; Cα contacts (8 Å, |Δi|>4): 201; chains: 1; bounding box: 95×43×101 Å

Foldseek 3Di:
DVLLCLLQVLFDWAQPDPVPDDDNRLLVLLVVLVVCCPQQAAHEAQDPVPDDDQWDADPVRDIDGDNHQYQHDHPDPVPDDPVSSNVNSNSVSVDDLVRGDPVSNVSSVSIDGDLVRVVSSCVVVVHDDDCVSVDPPVPPLQVVLLVVLLVVLLVVCVVCVPPDDDALVVSLVVSCVVRVSHDPVSSVVSCVVRHDVVNVPDDDDPPPPPPPDDDDDDD

Organism: NCBI:txid2991712

Solvent-accessible surface area (backbone atoms only — not comparable to full-atom values): 13453 Å² total; per-residue (Å²): 108,70,69,30,31,37,45,66,64,62,34,65,53,23,82,61,68,74,92,75,67,88,70,66,47,65,59,54,50,51,62,56,51,64,75,50,78,87,30,80,32,40,41,77,25,68,40,80,89,65,48,78,63,74,65,45,72,49,100,88,69,52,76,50,54,70,87,41,49,73,31,54,60,52,86,55,70,85,79,59,47,73,68,48,53,50,49,34,21,50,51,57,39,70,55,57,79,82,36,49,41,67,74,58,46,54,58,62,68,57,45,42,60,53,70,68,44,52,51,50,35,32,56,76,72,70,46,82,68,55,65,90,75,59,48,82,64,64,72,56,53,49,58,51,28,50,52,53,52,47,52,52,53,49,49,51,55,62,75,40,68,90,52,86,77,78,58,71,69,56,59,51,53,51,48,40,72,77,24,74,59,42,48,72,70,57,52,54,58,44,45,72,76,63,56,60,69,84,76,69,53,87,73,77,74,85,70,81,80,72,83,77,82,79,79,86,85,86,130

Sequence (219 aa):
MLVQSFWRGELVASLGNPATIKADQRELALDVLKQFPDHPGLVVVESQSKAPPAIIVDDDGSEWGDPRAVIIWPADTKTRNGSLLKQACENLAAVDWCDYHDDFKVMLSELLVLRADFQAFCRAKGYRLPAFWSGDAKPNVAAQAKIDCRNWLRQEVRQLRDAKPMRKAAYRAEAREQFRDLTARAFDKIWEATVPDRWKRPGAPPGPRSKAGSAPRKS

Secondary structure (DSSP, 8-state):
-HHHHHHTTSS--BSS-GGG--S-HHHHHHHHHTT-SS-SSEEEESSGGGSPPS-EE-TTS-EE---SEEEE--S-TTT--HHHHHHHHHHHHHS-GGGS-HHHHHHHHT-B--HHHHHHHHHHTTPPPPHHHH------HHHHHHHHHHHHHHHHHHHTSSSPPPPHHHHHHHHHHH-TT--HHHHHHHHHHHS-HHHHS-PPPPPP-----------

Mean predicted aligned error: 12.94 Å

Nearest PDB structures (foldseek):
  8a0m-assembly2_C  TM=2.123E-01  e=8.482E-01  Haemophilus influenzae
  8a0c-assembly1_A  TM=2.074E-01  e=1.327E+00  Haemophilus influenzae
  8a0c-assembly1_B  TM=2.130E-01  e=2.747E+00  Haemophilus influenzae
  8a0m-assembly1_B  TM=1.571E-01  e=3.072E+00  Haemophilus influenzae